Protein AF-A0A954LMQ2-F1 (afdb_monomer_lite)

Foldseek 3Di:
DDKAWDQFDWDLDQDPVRHTDTAHQDDDMDDDALQFDPPDDAFDAPPSRRHTDGRDDDPLQVQQQVCVSVVHHQQDWDADPVRDIDGNGPHHHPCVRGDPDHPDPDDDPCPPDVCVPPDPDLCVFAPCFQQQDPDDADDLQQFQPPHHKHKPPDPPPHQAEWDQDPSWIKGGGAWDFDDVPDADDPWDKIKIKGFGPPDDAFKKKKKWWKFKEWQDDVLQVLLVQFKWKKKFKWAAPDQSSRNVRIDTPDMDTDDHYYDHPDTDIDMDMDMDGQADPDPPDDTDSVNGMMIMIMMTGPDDDGRDHDPDRIIGIIMIIRGMGMDGPGHPDPPVVVD

Sequence (335 aa):
LVVAIGEFGRTPKINAKGGRDHWGPVFSFAMAGAGISGGQVYGASDKTGGHPVEDRVRPGDLTATMFHLLGINPQSMFTDREGRPHRLTEGAPLFKLLGTAPATHRRTESTGDPARVPPLDPEMTLVQTDFQRSDPIKPLTSGSRPKGWRADPLGDEAPFGMRVINGNAAMGWHGGDLPAGYEVPQPMLAILAQEVRSPFAGTYQLRVRLAGESSDEKTAKWFQENFTCRLQFFQFTERTKNAAHRKTLASVDVHPTFSKTTPKFEEMELVKEFVNPNPGANFSFGIGLGVAVVIEKTSPGDLQLPSGSSPLARLSIECVQLKFIGKERNEKVTK

Radius of gyration: 28.69 Å; chains: 1; bounding box: 59×46×84 Å

pLDDT: mean 86.08, std 12.76, range [33.91, 98.62]

Structure (mmCIF, N/CA/C/O backbone):
data_AF-A0A954LMQ2-F1
#
_entry.id   AF-A0A954LMQ2-F1
#
loop_
_atom_site.group_PDB
_atom_site.id
_atom_site.type_symbol
_atom_site.label_atom_id
_atom_site.label_alt_id
_atom_site.label_comp_id
_atom_site.label_asym_id
_atom_site.label_entity_id
_atom_site.label_seq_id
_atom_site.pdbx_PDB_ins_code
_atom_site.Cartn_x
_atom_site.Cartn_y
_atom_site.Cartn_z
_atom_site.occupancy
_atom_site.B_iso_or_equiv
_atom_site.auth_seq_id
_atom_site.auth_comp_id
_atom_site.auth_asym_id
_atom_site.auth_atom_id
_atom_site.pdbx_PDB_model_num
ATOM 1 N N . LEU A 1 1 ? 5.416 -0.110 -32.655 1.00 87.12 1 LEU A N 1
ATOM 2 C CA . LEU A 1 1 ? 6.729 -0.685 -32.299 1.00 87.12 1 LEU A CA 1
ATOM 3 C C . LEU A 1 1 ? 6.608 -1.263 -30.900 1.00 87.12 1 LEU A C 1
ATOM 5 O O . LEU A 1 1 ? 6.108 -0.560 -30.033 1.00 87.12 1 LEU A O 1
ATOM 9 N N . VAL A 1 2 ? 7.020 -2.509 -30.692 1.00 90.12 2 VAL A N 1
ATOM 10 C CA . VAL A 1 2 ? 7.156 -3.105 -29.356 1.00 90.12 2 VAL A CA 1
ATOM 11 C C . VAL A 1 2 ? 8.642 -3.290 -29.086 1.00 90.12 2 VAL A C 1
ATOM 13 O O . VAL A 1 2 ? 9.346 -3.833 -29.937 1.00 90.12 2 VAL A O 1
ATOM 16 N N . VAL A 1 3 ? 9.108 -2.830 -27.926 1.00 94.38 3 VAL A N 1
ATOM 17 C CA . VAL A 1 3 ? 10.487 -3.019 -27.460 1.00 94.38 3 VAL A CA 1
ATOM 18 C C . VAL A 1 3 ? 10.432 -3.622 -26.064 1.00 94.38 3 VAL A C 1
ATOM 20 O O . VAL A 1 3 ? 9.802 -3.057 -25.174 1.00 94.38 3 VAL A O 1
ATOM 23 N N . ALA A 1 4 ? 11.082 -4.765 -25.879 1.00 94.81 4 ALA A N 1
ATOM 24 C CA . ALA A 1 4 ? 11.295 -5.384 -24.578 1.00 94.81 4 ALA A CA 1
ATOM 25 C C . ALA A 1 4 ? 12.796 -5.357 -24.278 1.00 94.81 4 ALA A C 1
ATOM 27 O O . ALA A 1 4 ? 13.591 -5.931 -25.020 1.00 94.81 4 ALA A O 1
ATOM 28 N N . ILE A 1 5 ? 13.190 -4.654 -23.220 1.00 93.56 5 ILE A N 1
ATOM 29 C CA . ILE A 1 5 ? 14.591 -4.380 -22.902 1.00 93.56 5 ILE A CA 1
ATOM 30 C C . ILE A 1 5 ? 14.783 -4.286 -21.388 1.00 93.56 5 ILE A C 1
ATOM 32 O O . ILE A 1 5 ? 13.877 -3.862 -20.672 1.00 93.56 5 ILE A O 1
ATOM 36 N N . GLY A 1 6 ? 15.952 -4.705 -20.907 1.00 86.75 6 GLY A N 1
ATOM 37 C CA . GLY A 1 6 ? 16.407 -4.449 -19.539 1.00 86.75 6 GLY A CA 1
ATOM 38 C C . GLY A 1 6 ? 17.406 -3.291 -19.479 1.00 86.75 6 GLY A C 1
ATOM 39 O O . GLY A 1 6 ? 17.900 -2.840 -20.503 1.00 86.75 6 GLY A O 1
ATOM 40 N N . GLU A 1 7 ? 17.739 -2.824 -18.279 1.00 84.44 7 GLU A N 1
ATOM 41 C CA . GLU A 1 7 ? 18.691 -1.711 -18.098 1.00 84.44 7 GLU A CA 1
ATOM 42 C C . GLU A 1 7 ? 20.152 -2.178 -17.975 1.00 84.44 7 GLU A C 1
ATOM 44 O O . GLU A 1 7 ? 21.082 -1.428 -18.260 1.00 84.44 7 GLU A O 1
ATOM 49 N N . PHE A 1 8 ? 20.365 -3.420 -17.534 1.00 89.75 8 PHE A N 1
ATOM 50 C CA . PHE A 1 8 ? 21.681 -4.026 -17.334 1.00 89.75 8 PHE A CA 1
ATOM 51 C C . PHE A 1 8 ? 21.584 -5.553 -17.363 1.00 89.75 8 PHE A C 1
ATOM 53 O O . PHE A 1 8 ? 20.544 -6.143 -17.055 1.00 89.75 8 PHE A O 1
ATOM 60 N N . GLY A 1 9 ? 22.696 -6.200 -17.699 1.00 90.81 9 GLY A N 1
ATOM 61 C CA . GLY A 1 9 ? 22.860 -7.640 -17.589 1.00 90.81 9 GLY A CA 1
ATOM 62 C C . GLY A 1 9 ? 23.258 -8.071 -16.182 1.00 90.81 9 GLY A C 1
ATOM 63 O O . GLY A 1 9 ? 23.191 -7.317 -15.203 1.00 90.81 9 GLY A O 1
ATOM 64 N N . ARG A 1 10 ? 23.702 -9.322 -16.081 1.00 93.81 10 ARG A N 1
ATOM 65 C CA . ARG A 1 10 ? 24.176 -9.931 -14.837 1.00 93.81 10 ARG A CA 1
ATOM 66 C C . ARG A 1 10 ? 25.549 -10.542 -15.041 1.00 93.81 10 ARG A C 1
ATOM 68 O O . ARG A 1 10 ? 25.809 -11.106 -16.099 1.00 93.81 10 ARG A O 1
ATOM 75 N N . THR A 1 11 ? 26.403 -10.462 -14.022 1.00 93.75 11 THR A N 1
ATOM 76 C CA . THR A 1 11 ? 27.749 -11.042 -14.096 1.00 93.75 11 THR A CA 1
ATOM 77 C C . THR A 1 11 ? 27.682 -12.520 -14.496 1.00 93.75 11 THR A C 1
ATOM 79 O O . THR A 1 11 ? 26.831 -13.257 -13.981 1.00 93.75 11 THR A O 1
ATOM 82 N N . PRO A 1 12 ? 28.596 -13.009 -15.354 1.00 92.19 12 PRO A N 1
ATOM 83 C CA . PRO A 1 12 ? 28.715 -14.439 -15.641 1.00 92.19 12 PRO A CA 1
ATOM 84 C C . PRO A 1 12 ? 29.021 -15.280 -14.392 1.00 92.19 12 PRO A C 1
ATOM 86 O O . PRO A 1 12 ? 28.622 -16.441 -14.303 1.00 92.19 12 PRO A O 1
ATOM 89 N N . LYS A 1 13 ? 29.702 -14.669 -13.414 1.00 92.62 13 LYS A N 1
ATOM 90 C CA . LYS A 1 13 ? 30.124 -15.281 -12.154 1.00 92.62 13 LYS A CA 1
ATOM 91 C C . LYS A 1 13 ? 29.093 -15.061 -11.043 1.00 92.62 13 LYS A C 1
ATOM 93 O O . LYS A 1 13 ? 28.577 -13.954 -10.883 1.00 92.62 13 LYS A O 1
ATOM 98 N N . ILE A 1 14 ? 28.845 -16.116 -10.266 1.00 92.88 14 ILE A N 1
ATOM 99 C CA . ILE A 1 14 ? 28.042 -16.077 -9.038 1.00 92.88 14 ILE A CA 1
ATOM 100 C C . ILE A 1 14 ? 28.882 -15.455 -7.915 1.00 92.88 14 ILE A C 1
ATOM 102 O O . ILE A 1 14 ? 30.043 -15.821 -7.720 1.00 92.88 14 ILE A O 1
ATOM 106 N N . ASN A 1 15 ? 28.305 -14.497 -7.196 1.00 91.00 15 ASN A N 1
ATOM 107 C CA . ASN A 1 15 ? 28.940 -13.828 -6.069 1.00 91.00 15 ASN A CA 1
ATOM 108 C C . ASN A 1 15 ? 28.858 -14.677 -4.785 1.00 91.00 15 ASN A C 1
ATOM 110 O O . ASN A 1 15 ? 28.116 -15.656 -4.702 1.00 91.00 15 ASN A O 1
ATOM 114 N N . ALA A 1 16 ? 29.590 -14.275 -3.743 1.00 91.62 16 ALA A N 1
ATOM 115 C CA . ALA A 1 16 ? 29.643 -15.002 -2.468 1.00 91.62 16 ALA A CA 1
ATOM 116 C C . ALA A 1 16 ? 28.283 -15.119 -1.743 1.00 91.62 16 ALA A C 1
ATOM 118 O O . ALA A 1 16 ? 28.147 -15.905 -0.814 1.00 91.62 16 ALA A O 1
ATOM 119 N N . LYS A 1 17 ? 27.270 -14.349 -2.164 1.00 89.12 17 LYS A N 1
ATOM 120 C CA . LYS A 1 17 ? 25.903 -14.373 -1.621 1.00 89.12 17 LYS A CA 1
ATOM 121 C C . LYS A 1 17 ? 24.957 -15.265 -2.439 1.00 89.12 17 LYS A C 1
ATOM 123 O O . LYS A 1 17 ? 23.750 -15.221 -2.219 1.00 89.12 17 LYS A O 1
ATOM 128 N N . GLY A 1 18 ? 25.477 -16.031 -3.403 1.00 86.75 18 GLY A N 1
ATOM 129 C CA . GLY A 1 18 ? 24.694 -16.929 -4.259 1.00 86.75 18 GLY A CA 1
ATOM 130 C C . GLY A 1 18 ? 23.916 -16.232 -5.384 1.00 86.75 18 GLY A C 1
ATOM 131 O O . GLY A 1 18 ? 23.092 -16.868 -6.035 1.00 86.75 18 GLY A O 1
ATOM 132 N N . GLY A 1 19 ? 24.157 -14.938 -5.626 1.00 90.75 19 GLY A N 1
ATOM 133 C CA . GLY A 1 19 ? 23.511 -14.149 -6.683 1.00 90.75 19 GLY A CA 1
ATOM 134 C C . GLY A 1 19 ? 24.463 -13.753 -7.817 1.00 90.75 19 GLY A C 1
ATOM 135 O O . GLY A 1 19 ? 25.614 -14.173 -7.851 1.00 90.75 19 GLY A O 1
ATOM 136 N N . ARG A 1 20 ? 23.993 -12.911 -8.747 1.00 92.19 20 ARG A N 1
ATOM 137 C CA . ARG A 1 20 ? 24.817 -12.269 -9.791 1.00 92.19 20 ARG A CA 1
ATOM 138 C C . ARG A 1 20 ? 24.703 -10.749 -9.692 1.00 92.19 20 ARG A C 1
ATOM 140 O O . ARG A 1 20 ? 23.600 -10.219 -9.515 1.00 92.19 20 ARG A O 1
ATOM 147 N N . ASP A 1 21 ? 25.826 -10.058 -9.828 1.00 91.88 21 ASP A N 1
ATOM 148 C CA . ASP A 1 21 ? 25.896 -8.604 -9.678 1.00 91.88 21 ASP A CA 1
ATOM 149 C C . ASP A 1 21 ? 25.397 -7.884 -10.940 1.00 91.88 21 ASP A C 1
ATOM 151 O O . ASP A 1 21 ? 25.186 -8.507 -11.985 1.00 91.88 21 ASP A O 1
ATOM 155 N N . HIS A 1 22 ? 25.161 -6.574 -10.835 1.00 93.12 22 HIS A N 1
ATOM 156 C CA . HIS A 1 22 ? 24.815 -5.744 -11.992 1.00 93.12 22 HIS A CA 1
ATOM 157 C C . HIS A 1 22 ? 25.966 -5.707 -12.992 1.00 93.12 22 HIS A C 1
ATOM 159 O O . HIS A 1 22 ? 27.125 -5.548 -12.613 1.00 93.12 22 HIS A O 1
ATOM 165 N N . TRP A 1 23 ? 25.628 -5.843 -14.273 1.00 93.94 23 TRP A N 1
ATOM 166 C CA . TRP A 1 23 ? 26.615 -5.934 -15.336 1.00 93.94 23 TRP A CA 1
ATOM 167 C C . TRP A 1 23 ? 26.188 -5.118 -16.555 1.00 93.94 23 TRP A C 1
ATOM 169 O O . TRP A 1 23 ? 25.429 -5.574 -17.403 1.00 93.94 23 TRP A O 1
ATOM 179 N N . GLY A 1 24 ? 26.670 -3.879 -16.628 1.00 91.44 24 GLY A N 1
ATOM 180 C CA . GLY A 1 24 ? 26.406 -2.970 -17.746 1.00 91.44 24 GLY A CA 1
ATOM 181 C C . GLY A 1 24 ? 27.005 -3.357 -19.112 1.00 91.44 24 GLY A C 1
ATOM 182 O O . GLY A 1 24 ? 26.420 -2.956 -20.116 1.00 91.44 24 GLY A O 1
ATOM 183 N N . PRO A 1 25 ? 28.122 -4.114 -19.216 1.00 92.12 25 PRO A N 1
ATOM 184 C CA . PRO A 1 25 ? 28.762 -4.358 -20.512 1.00 92.12 25 PRO A CA 1
ATOM 185 C C . PRO A 1 25 ? 27.916 -5.076 -21.569 1.00 92.12 25 PRO A C 1
ATOM 187 O O . PRO A 1 25 ? 28.155 -4.864 -22.757 1.00 92.12 25 PRO A O 1
ATOM 190 N N . VAL A 1 26 ? 26.954 -5.917 -21.173 1.00 93.81 26 VAL A N 1
ATOM 191 C CA . VAL A 1 26 ? 26.104 -6.650 -22.119 1.00 93.81 26 VAL A CA 1
ATOM 192 C C . VAL A 1 26 ? 24.733 -6.960 -21.531 1.00 93.81 26 VAL A C 1
ATOM 194 O O . VAL A 1 26 ? 24.605 -7.341 -20.370 1.00 93.81 26 VAL A O 1
ATOM 197 N N . PHE A 1 27 ? 23.705 -6.807 -22.358 1.00 92.81 27 PHE A N 1
ATOM 198 C CA . PHE A 1 27 ? 22.339 -7.260 -22.127 1.00 92.81 27 PHE A CA 1
ATOM 199 C C . PHE A 1 27 ? 21.625 -7.356 -23.476 1.00 92.81 27 PHE A C 1
ATOM 201 O O . PHE A 1 27 ? 22.110 -6.842 -24.485 1.00 92.81 27 PHE A O 1
ATOM 208 N N . SER A 1 28 ? 20.484 -8.036 -23.498 1.00 91.69 28 SER A N 1
ATOM 209 C CA . SER A 1 28 ? 19.709 -8.263 -24.717 1.00 91.69 28 SER A CA 1
ATOM 210 C C . SER A 1 28 ? 18.444 -7.415 -24.731 1.00 91.69 28 SER A C 1
ATOM 212 O O . SER A 1 28 ? 17.899 -7.051 -23.686 1.00 91.69 28 SER A O 1
ATOM 214 N N . PHE A 1 29 ? 17.953 -7.145 -25.934 1.00 94.06 29 PHE A N 1
ATOM 215 C CA . PHE A 1 29 ? 16.653 -6.539 -26.171 1.00 94.06 29 PHE A CA 1
ATOM 216 C C . PHE A 1 29 ? 15.944 -7.274 -27.307 1.00 94.06 29 PHE A C 1
ATOM 218 O O . PHE A 1 29 ? 16.584 -7.905 -28.145 1.00 94.06 29 PHE A O 1
ATOM 225 N N . ALA A 1 30 ? 14.620 -7.181 -27.335 1.00 94.88 30 ALA A N 1
ATOM 226 C CA . ALA A 1 30 ? 13.789 -7.689 -28.414 1.00 94.88 30 ALA A CA 1
ATOM 227 C C . ALA A 1 30 ? 12.952 -6.547 -28.992 1.00 94.88 30 ALA A C 1
ATOM 229 O O . ALA A 1 30 ? 12.386 -5.740 -28.251 1.00 94.88 30 ALA A O 1
ATOM 230 N N . MET A 1 31 ? 12.862 -6.490 -30.319 1.00 94.00 31 MET A N 1
ATOM 231 C CA . MET A 1 31 ? 12.042 -5.520 -31.041 1.00 94.00 31 MET A CA 1
ATOM 232 C C . MET A 1 31 ? 11.087 -6.243 -31.983 1.00 94.00 31 MET A C 1
ATOM 234 O O . MET A 1 31 ? 11.463 -7.227 -32.616 1.00 94.00 31 MET A O 1
ATOM 238 N N . ALA A 1 32 ? 9.861 -5.738 -32.098 1.00 90.88 32 ALA A N 1
ATOM 239 C CA . ALA A 1 32 ? 8.871 -6.270 -33.023 1.00 90.88 32 ALA A CA 1
ATOM 240 C C . ALA A 1 32 ? 7.981 -5.172 -33.623 1.00 90.88 32 ALA A C 1
ATOM 242 O O . ALA A 1 32 ? 7.627 -4.175 -32.978 1.00 90.88 32 ALA A O 1
ATOM 243 N N . GLY A 1 33 ? 7.571 -5.397 -34.873 1.00 87.06 33 GLY A N 1
ATOM 244 C CA . GLY A 1 33 ? 6.715 -4.490 -35.634 1.00 87.06 33 GLY A CA 1
ATOM 245 C C . GLY A 1 33 ? 7.442 -3.235 -36.128 1.00 87.06 33 GLY A C 1
ATOM 246 O O . GLY A 1 33 ? 8.658 -3.118 -36.031 1.00 87.06 33 GLY A O 1
ATOM 247 N N . ALA A 1 34 ? 6.678 -2.291 -36.687 1.00 86.62 34 ALA A N 1
ATOM 248 C CA . ALA A 1 34 ? 7.190 -1.038 -37.261 1.00 86.62 34 ALA A CA 1
ATOM 249 C C . ALA A 1 34 ? 8.310 -1.216 -38.312 1.00 86.62 34 ALA A C 1
ATOM 251 O O . ALA A 1 34 ? 9.157 -0.348 -38.450 1.00 86.62 34 ALA A O 1
ATOM 252 N N . GLY A 1 35 ? 8.314 -2.326 -39.059 1.00 84.88 35 GLY A N 1
ATOM 253 C CA . GLY A 1 35 ? 9.313 -2.591 -40.104 1.00 84.88 35 GLY A CA 1
ATOM 254 C C . GLY A 1 35 ? 10.546 -3.374 -39.644 1.00 84.88 35 GLY A C 1
ATOM 255 O O . GLY A 1 35 ? 11.404 -3.652 -40.472 1.00 84.88 35 GLY A O 1
ATOM 256 N N . ILE A 1 36 ? 10.630 -3.778 -38.372 1.00 91.06 36 ILE A N 1
ATOM 257 C CA . ILE A 1 36 ? 11.650 -4.731 -37.906 1.00 91.06 36 ILE A CA 1
ATOM 258 C C . ILE A 1 36 ? 11.420 -6.101 -38.555 1.00 91.06 36 ILE A C 1
ATOM 260 O O . ILE A 1 36 ? 10.300 -6.617 -38.523 1.00 91.06 36 ILE A O 1
ATOM 264 N N . SER A 1 37 ? 12.477 -6.693 -39.118 1.00 88.94 37 SER A N 1
ATOM 265 C CA . SER A 1 37 ? 12.423 -8.046 -39.677 1.00 88.94 37 SER A CA 1
ATOM 266 C C . SER A 1 37 ? 12.322 -9.088 -38.554 1.00 88.94 37 SER A C 1
ATOM 268 O O . SER A 1 37 ? 13.020 -9.003 -37.542 1.00 88.94 37 SER A O 1
ATOM 270 N N . GLY A 1 38 ? 11.409 -10.049 -38.695 1.00 87.06 38 GLY A N 1
ATOM 271 C CA . GLY A 1 38 ? 11.177 -11.098 -37.698 1.00 87.06 38 GLY A CA 1
ATOM 272 C C . GLY A 1 38 ? 12.159 -12.266 -37.824 1.00 87.06 38 GLY A C 1
ATOM 273 O O . GLY A 1 38 ? 12.784 -12.449 -38.862 1.00 87.06 38 GLY A O 1
ATOM 274 N N . GLY A 1 39 ? 12.275 -13.080 -36.769 1.00 86.06 39 GLY A N 1
ATOM 275 C CA . GLY A 1 39 ? 13.044 -14.334 -36.803 1.00 86.06 39 GLY A CA 1
ATOM 276 C C . GLY A 1 39 ? 14.567 -14.174 -36.881 1.00 86.06 39 GLY A C 1
ATOM 277 O O . GLY A 1 39 ? 15.259 -15.155 -37.130 1.00 86.06 39 GLY A O 1
ATOM 278 N N . GLN A 1 40 ? 15.089 -12.965 -36.668 1.00 89.44 40 GLN A N 1
ATOM 279 C CA . GLN A 1 40 ? 16.525 -12.689 -36.674 1.00 89.44 40 GLN A CA 1
ATOM 280 C C . GLN A 1 40 ? 17.101 -12.612 -35.254 1.00 89.44 40 GLN A C 1
ATOM 282 O O . GLN A 1 40 ? 16.437 -12.157 -34.321 1.00 89.44 40 GLN A O 1
ATOM 287 N N . VAL A 1 41 ? 18.369 -12.996 -35.123 1.00 92.81 41 VAL A N 1
ATOM 288 C CA . VAL A 1 41 ? 19.226 -12.688 -33.973 1.00 92.81 41 VAL A CA 1
ATOM 289 C C . VAL A 1 41 ? 20.329 -11.771 -34.484 1.00 92.81 41 VAL A C 1
ATOM 291 O O . VAL A 1 41 ? 20.926 -12.058 -35.519 1.00 92.81 41 VAL A O 1
ATOM 294 N N . TYR A 1 42 ? 20.567 -10.661 -33.790 1.00 93.31 42 TYR A N 1
ATOM 295 C CA . TYR A 1 42 ? 21.541 -9.654 -34.199 1.00 93.31 42 TYR A CA 1
ATOM 296 C C . TYR A 1 42 ? 22.601 -9.460 -33.118 1.00 93.31 42 TYR A C 1
ATOM 298 O O . TYR A 1 42 ? 22.273 -9.117 -31.979 1.00 93.31 42 TYR A O 1
ATOM 306 N N . GLY A 1 43 ? 23.861 -9.653 -33.506 1.00 94.12 43 GLY A N 1
ATOM 307 C CA . GLY A 1 43 ? 25.006 -9.639 -32.607 1.00 94.12 43 GLY A CA 1
ATOM 308 C C . GLY A 1 43 ? 25.103 -10.865 -31.705 1.00 94.12 43 GLY A C 1
ATOM 309 O O . GLY A 1 43 ? 24.202 -11.701 -31.622 1.00 94.12 43 GLY A O 1
ATOM 310 N N . ALA A 1 44 ? 26.237 -10.965 -31.019 1.00 94.88 44 ALA A N 1
ATOM 311 C CA . ALA A 1 44 ? 26.535 -12.063 -30.111 1.00 94.88 44 ALA A CA 1
ATOM 312 C C . ALA A 1 44 ? 27.388 -11.584 -28.935 1.00 94.88 44 ALA A C 1
ATOM 314 O O . ALA A 1 44 ? 28.159 -10.625 -29.042 1.00 94.88 44 ALA A O 1
ATOM 315 N N . SER A 1 45 ? 27.264 -12.275 -27.803 1.00 95.19 45 SER A N 1
ATOM 316 C CA . SER A 1 45 ? 28.159 -12.121 -26.658 1.00 95.19 45 SER A CA 1
ATOM 317 C C . SER A 1 45 ? 29.278 -13.159 -26.676 1.00 95.19 45 SER A C 1
ATOM 319 O O . SER A 1 45 ? 29.195 -14.167 -27.376 1.00 95.19 45 SER A O 1
ATOM 321 N N . ASP A 1 46 ? 30.302 -12.954 -25.851 1.00 95.75 46 ASP A N 1
ATOM 322 C CA . ASP A 1 46 ? 31.295 -13.985 -25.574 1.00 95.75 46 ASP A CA 1
ATOM 323 C C . ASP A 1 46 ? 30.634 -15.256 -25.001 1.00 95.75 46 ASP A C 1
ATOM 325 O O . ASP A 1 46 ? 29.474 -15.254 -24.571 1.00 95.75 46 ASP A O 1
ATOM 329 N N . LYS A 1 47 ? 31.400 -16.353 -24.952 1.00 96.31 47 LYS A N 1
ATOM 330 C CA . LYS A 1 47 ? 30.946 -17.665 -24.454 1.00 96.31 47 LYS A CA 1
ATOM 331 C C . LYS A 1 47 ? 30.361 -17.617 -23.035 1.00 96.31 47 LYS A C 1
ATOM 333 O O . LYS A 1 47 ? 29.611 -18.508 -22.649 1.00 96.31 47 LYS A O 1
ATOM 338 N N . THR A 1 48 ? 30.727 -16.614 -22.242 1.00 93.81 48 THR A N 1
ATOM 339 C CA . THR A 1 48 ? 30.262 -16.449 -20.863 1.00 93.81 48 THR A CA 1
ATOM 340 C C . THR A 1 48 ? 29.072 -15.496 -20.733 1.00 93.81 48 THR A C 1
ATOM 342 O O . THR A 1 48 ? 28.513 -15.389 -19.643 1.00 93.81 48 THR A O 1
ATOM 345 N N . GLY A 1 49 ? 28.667 -14.814 -21.811 1.00 92.38 49 GLY A N 1
ATOM 346 C CA . GLY A 1 49 ? 27.666 -13.750 -21.762 1.00 92.38 49 GLY A CA 1
ATOM 347 C C . GLY A 1 49 ? 28.161 -12.504 -21.029 1.00 92.38 49 GLY A C 1
ATOM 348 O O . GLY A 1 49 ? 27.360 -11.804 -20.419 1.00 92.38 49 GLY A O 1
ATOM 349 N N . GLY A 1 50 ? 29.477 -12.263 -21.017 1.00 93.69 50 GLY A N 1
ATOM 350 C CA . GLY A 1 50 ? 30.111 -11.157 -20.299 1.00 93.69 50 GLY A CA 1
ATOM 351 C C . GLY A 1 50 ? 30.250 -9.886 -21.134 1.00 93.69 50 GLY A C 1
ATOM 352 O O . GLY A 1 50 ? 30.039 -8.791 -20.627 1.00 93.69 50 GLY A O 1
ATOM 353 N N . HIS A 1 51 ? 30.577 -10.003 -22.415 1.00 95.12 51 HIS A N 1
ATOM 354 C CA . HIS A 1 51 ? 30.795 -8.856 -23.295 1.00 95.12 51 HIS A CA 1
ATOM 355 C C . HIS A 1 51 ? 30.249 -9.128 -24.696 1.00 95.12 51 HIS A C 1
ATOM 357 O O . HIS A 1 51 ? 30.198 -10.286 -25.107 1.00 95.12 51 HIS A O 1
ATOM 363 N N . PRO A 1 52 ? 29.851 -8.094 -25.452 1.00 94.75 52 PRO A N 1
ATOM 364 C CA . PRO A 1 52 ? 29.534 -8.241 -26.867 1.00 94.75 52 PRO A CA 1
ATOM 365 C C . PRO A 1 52 ? 30.808 -8.559 -27.665 1.00 94.75 52 PRO A C 1
ATOM 367 O O . PRO A 1 52 ? 31.837 -7.917 -27.459 1.00 94.75 52 PRO A O 1
ATOM 370 N N . VAL A 1 53 ? 30.730 -9.520 -28.586 1.00 96.31 53 VAL A N 1
ATOM 371 C CA . VAL A 1 53 ? 31.845 -9.927 -29.467 1.00 96.31 53 VAL A CA 1
ATOM 372 C C . VAL A 1 53 ? 31.534 -9.744 -30.950 1.00 96.31 53 VAL A C 1
ATOM 374 O O . VAL A 1 53 ? 32.458 -9.606 -31.743 1.00 96.31 53 VAL A O 1
ATOM 377 N N . GLU A 1 54 ? 30.256 -9.678 -31.324 1.00 95.75 54 GLU A N 1
ATOM 378 C CA . GLU A 1 54 ? 29.812 -9.483 -32.706 1.00 95.75 54 GLU A CA 1
ATOM 379 C C . GLU A 1 54 ? 28.680 -8.455 -32.761 1.00 95.75 54 GLU A C 1
ATOM 381 O O . GLU A 1 54 ? 27.826 -8.438 -31.871 1.00 95.75 54 GLU A O 1
ATOM 386 N N . ASP A 1 55 ? 28.708 -7.592 -33.786 1.00 93.25 55 ASP A N 1
ATOM 387 C CA . ASP A 1 55 ? 27.700 -6.561 -34.079 1.00 93.25 55 ASP A CA 1
ATOM 388 C C . ASP A 1 55 ? 27.185 -5.823 -32.823 1.00 93.25 55 ASP A C 1
ATOM 390 O O . ASP A 1 55 ? 25.984 -5.681 -32.580 1.00 93.25 55 ASP A O 1
ATOM 394 N N . ARG A 1 56 ? 28.123 -5.341 -31.995 1.00 93.44 56 ARG A N 1
ATOM 395 C CA . ARG A 1 56 ? 27.822 -4.619 -30.752 1.00 93.44 56 ARG A CA 1
ATOM 396 C C . ARG A 1 56 ? 26.882 -3.438 -31.013 1.00 93.44 56 ARG A C 1
ATOM 398 O O . ARG A 1 56 ? 27.239 -2.496 -31.716 1.00 93.44 56 ARG A O 1
ATOM 405 N N . VAL A 1 57 ? 25.746 -3.433 -30.322 1.00 94.12 57 VAL A N 1
ATOM 406 C CA . VAL A 1 57 ? 24.795 -2.316 -30.313 1.00 94.12 57 VAL A CA 1
ATOM 407 C C . VAL A 1 57 ? 25.049 -1.417 -29.106 1.00 94.12 57 VAL A C 1
ATOM 409 O O . VAL A 1 57 ? 25.125 -1.896 -27.973 1.00 94.12 57 VAL A O 1
ATOM 412 N N . ARG A 1 58 ? 25.169 -0.103 -29.324 1.00 93.00 58 ARG A N 1
ATOM 413 C CA . ARG A 1 58 ? 25.210 0.880 -28.230 1.00 93.00 58 ARG A CA 1
ATOM 414 C C . ARG A 1 58 ? 23.790 1.358 -27.904 1.00 93.00 58 ARG A C 1
ATOM 416 O O . ARG A 1 58 ? 22.957 1.412 -28.810 1.00 93.00 58 ARG A O 1
ATOM 423 N N . PRO A 1 59 ? 23.512 1.801 -26.663 1.00 91.88 59 PRO A N 1
ATOM 424 C CA . PRO A 1 59 ? 22.206 2.360 -26.306 1.00 91.88 59 PRO A CA 1
ATOM 425 C C . PRO A 1 59 ? 21.744 3.482 -27.247 1.00 91.88 59 PRO A C 1
ATOM 427 O O . PRO A 1 59 ? 20.586 3.509 -27.650 1.00 91.88 59 PRO A O 1
ATOM 430 N N . GLY A 1 60 ? 22.662 4.356 -27.677 1.00 94.25 60 GLY A N 1
ATOM 431 C CA . GLY A 1 60 ? 22.355 5.408 -28.648 1.00 94.25 60 GLY A CA 1
ATOM 432 C C . GLY A 1 60 ? 21.892 4.875 -30.010 1.00 94.25 60 GLY A C 1
ATOM 433 O O . GLY A 1 60 ? 20.982 5.453 -30.603 1.00 94.25 60 GLY A O 1
ATOM 434 N N . ASP A 1 61 ? 22.470 3.773 -30.503 1.00 95.62 61 ASP A N 1
ATOM 435 C CA . ASP A 1 61 ? 22.098 3.174 -31.796 1.00 95.62 61 ASP A CA 1
ATOM 436 C C . ASP A 1 61 ? 20.690 2.560 -31.721 1.00 95.62 61 ASP A C 1
ATOM 438 O O . ASP A 1 61 ? 19.872 2.716 -32.633 1.00 95.62 61 ASP A O 1
ATOM 442 N N . LEU A 1 62 ? 20.354 1.936 -30.585 1.00 95.06 62 LEU A N 1
ATOM 443 C CA . LEU A 1 62 ? 18.999 1.455 -30.324 1.00 95.06 62 LEU A CA 1
ATOM 444 C C . LEU A 1 62 ? 17.990 2.614 -30.287 1.00 95.06 62 LEU A C 1
ATOM 446 O O . LEU A 1 62 ? 16.987 2.575 -31.000 1.00 95.06 62 LEU A O 1
ATOM 450 N N . THR A 1 63 ? 18.271 3.671 -29.519 1.00 94.81 63 THR A N 1
ATOM 451 C CA . THR A 1 63 ? 17.408 4.862 -29.446 1.00 94.81 63 THR A CA 1
ATOM 452 C C . THR A 1 63 ? 17.243 5.525 -30.818 1.00 94.81 63 THR A C 1
ATOM 454 O O . THR A 1 63 ? 16.130 5.881 -31.204 1.00 94.81 63 THR A O 1
ATOM 457 N N . ALA A 1 64 ? 18.320 5.629 -31.605 1.00 96.25 64 ALA A N 1
ATOM 458 C CA . ALA A 1 64 ? 18.274 6.151 -32.972 1.00 96.25 64 ALA A CA 1
ATOM 459 C C . ALA A 1 64 ? 17.387 5.302 -33.888 1.00 96.25 64 ALA A C 1
ATOM 461 O O . ALA A 1 64 ? 16.610 5.843 -34.675 1.00 96.25 64 ALA A O 1
ATOM 462 N N . THR A 1 65 ? 17.463 3.977 -33.749 1.00 95.38 65 THR A N 1
ATOM 463 C CA . THR A 1 65 ? 16.594 3.038 -34.468 1.00 95.38 65 THR A CA 1
ATOM 464 C C . THR A 1 65 ? 15.131 3.264 -34.096 1.00 95.38 65 THR A C 1
ATOM 466 O O . THR A 1 65 ? 14.288 3.376 -34.981 1.00 95.38 65 THR A O 1
ATOM 469 N N . MET A 1 66 ? 14.814 3.410 -32.806 1.00 94.88 66 MET A N 1
ATOM 470 C CA . MET A 1 66 ? 13.447 3.687 -32.352 1.00 94.88 66 MET A CA 1
ATOM 471 C C . MET A 1 66 ? 12.904 5.006 -32.916 1.00 94.88 66 MET A C 1
ATOM 473 O O . MET A 1 66 ? 11.791 5.019 -33.437 1.00 94.88 66 MET A O 1
ATOM 477 N N . PHE A 1 67 ? 13.679 6.094 -32.867 1.00 93.62 67 PHE A N 1
ATOM 478 C CA . PHE A 1 67 ? 13.263 7.379 -33.440 1.00 93.62 67 PHE A CA 1
ATOM 479 C C . PHE A 1 67 ? 13.028 7.294 -34.943 1.00 93.62 67 PHE A C 1
ATOM 481 O O . PHE A 1 67 ? 11.975 7.727 -35.410 1.00 93.62 67 PHE A O 1
ATOM 488 N N . HIS A 1 68 ? 13.940 6.654 -35.678 1.00 92.25 68 HIS A N 1
ATOM 489 C CA . HIS A 1 68 ? 13.771 6.428 -37.109 1.00 92.25 68 HIS A CA 1
ATOM 490 C C . HIS A 1 68 ? 12.453 5.697 -37.421 1.00 92.25 68 HIS A C 1
ATOM 492 O O . HIS A 1 68 ? 11.688 6.150 -38.271 1.00 92.25 68 HIS A O 1
ATOM 498 N N . LEU A 1 69 ? 12.139 4.621 -36.689 1.00 89.50 69 LEU A N 1
ATOM 499 C CA . LEU A 1 69 ? 10.902 3.848 -36.875 1.00 89.50 69 LEU A CA 1
ATOM 500 C C . LEU A 1 69 ? 9.629 4.625 -36.507 1.00 89.50 69 LEU A C 1
ATOM 502 O O . LEU A 1 69 ? 8.549 4.315 -37.010 1.00 89.50 69 LEU A O 1
ATOM 506 N N . LEU A 1 70 ? 9.746 5.629 -35.637 1.00 87.75 70 LEU A N 1
ATOM 507 C CA . LEU A 1 70 ? 8.667 6.552 -35.280 1.00 87.75 70 LEU A CA 1
ATOM 508 C C . LEU A 1 70 ? 8.559 7.746 -36.246 1.00 87.75 70 LEU A C 1
ATO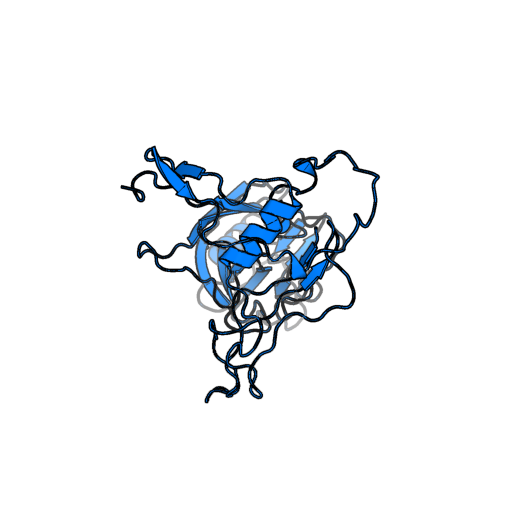M 510 O O . LEU A 1 70 ? 7.671 8.577 -36.079 1.00 87.75 70 LEU A O 1
ATOM 514 N N . GLY A 1 71 ? 9.431 7.841 -37.257 1.00 86.69 71 GLY A N 1
ATOM 515 C CA . GLY A 1 71 ? 9.471 8.965 -38.197 1.00 86.69 71 GLY A CA 1
ATOM 516 C C . GLY A 1 71 ? 10.118 10.233 -37.631 1.00 86.69 71 GLY A C 1
ATOM 517 O O . GLY A 1 71 ? 9.986 11.302 -38.220 1.00 86.69 71 GLY A O 1
ATOM 518 N N . ILE A 1 72 ? 10.820 10.129 -36.502 1.00 87.94 72 ILE A N 1
ATOM 519 C CA . ILE A 1 72 ? 11.572 11.222 -35.885 1.00 87.94 72 ILE A CA 1
ATOM 520 C C . ILE A 1 72 ? 12.999 11.171 -36.429 1.00 87.94 72 ILE A C 1
ATOM 522 O O . ILE A 1 72 ? 13.644 10.123 -36.393 1.00 87.94 72 ILE A O 1
ATOM 526 N N . ASN A 1 73 ? 13.514 12.299 -36.922 1.00 90.44 73 ASN A N 1
ATOM 527 C CA . ASN A 1 73 ? 14.906 12.371 -37.356 1.00 90.44 73 ASN A CA 1
ATOM 528 C C . ASN A 1 73 ? 15.836 12.193 -36.133 1.00 90.44 73 ASN A C 1
ATOM 530 O O . ASN A 1 73 ? 15.851 13.058 -35.258 1.00 90.44 73 ASN A O 1
ATOM 534 N N . PRO A 1 74 ? 16.637 11.112 -36.050 1.00 90.06 74 PRO A N 1
ATOM 535 C CA . PRO A 1 74 ? 17.494 10.858 -34.891 1.00 90.06 74 PRO A CA 1
ATOM 536 C C . PRO A 1 74 ? 18.627 11.886 -34.740 1.00 90.06 74 PRO A C 1
ATOM 538 O O . PRO A 1 74 ? 19.215 11.982 -33.669 1.00 90.06 74 PRO A O 1
ATOM 541 N N . GLN A 1 75 ? 18.929 12.665 -35.785 1.00 90.31 75 GLN A N 1
ATOM 542 C CA . GLN A 1 75 ? 19.907 13.758 -35.736 1.00 90.31 75 GLN A CA 1
ATOM 543 C C . GLN A 1 75 ? 19.302 15.090 -35.266 1.00 90.31 75 GLN A C 1
ATOM 545 O O . GLN A 1 75 ? 20.011 16.094 -35.209 1.00 90.31 75 GLN A O 1
ATOM 550 N N . SER A 1 76 ? 18.003 15.128 -34.955 1.00 91.88 76 SER A N 1
ATOM 551 C CA . SER A 1 76 ? 17.365 16.335 -34.437 1.00 91.88 76 SER A CA 1
ATOM 552 C C . SER A 1 76 ? 17.932 16.741 -33.077 1.00 91.88 76 SER A C 1
ATOM 554 O O . SER A 1 76 ? 18.388 15.918 -32.277 1.00 91.88 76 SER A O 1
ATOM 556 N N . MET A 1 77 ? 17.860 18.044 -32.827 1.00 92.88 77 MET A N 1
ATOM 557 C CA . MET A 1 77 ? 18.237 18.667 -31.568 1.00 92.88 77 MET A CA 1
ATOM 558 C C . MET A 1 77 ? 16.979 19.044 -30.787 1.00 92.88 77 MET A C 1
ATOM 560 O O . MET A 1 77 ? 15.955 19.381 -31.382 1.00 92.88 77 MET A O 1
ATOM 564 N N . PHE A 1 78 ? 17.072 19.044 -29.465 1.00 89.12 78 PHE A N 1
ATOM 565 C CA . PHE A 1 78 ? 16.096 19.676 -28.588 1.00 89.12 78 PHE A CA 1
ATOM 566 C C . PHE A 1 78 ? 16.812 20.613 -27.622 1.00 89.12 78 PHE A C 1
ATOM 568 O O . PHE A 1 78 ? 17.993 20.439 -27.328 1.00 89.12 78 PHE A O 1
ATOM 575 N N . THR A 1 79 ? 16.093 21.615 -27.138 1.00 92.50 79 THR A N 1
ATOM 576 C CA . THR A 1 79 ? 16.639 22.601 -26.210 1.00 92.50 79 THR A CA 1
ATOM 577 C C . THR A 1 79 ? 16.181 22.263 -24.802 1.00 92.50 79 THR A C 1
ATOM 579 O O . THR A 1 79 ? 14.997 21.999 -24.580 1.00 92.50 79 THR A O 1
ATOM 582 N N . ASP A 1 80 ? 17.106 22.248 -23.847 1.00 84.12 80 ASP A N 1
ATOM 583 C CA . ASP A 1 80 ? 16.733 22.138 -22.441 1.00 84.12 80 ASP A CA 1
ATOM 584 C C . ASP A 1 80 ? 16.145 23.457 -21.904 1.00 84.12 80 ASP A C 1
ATOM 586 O O . ASP A 1 80 ? 15.976 24.449 -22.615 1.00 84.12 80 ASP A O 1
ATOM 590 N N . ARG A 1 81 ? 15.800 23.474 -20.616 1.00 78.19 81 ARG A N 1
ATOM 591 C CA . ARG A 1 81 ? 15.187 24.646 -19.973 1.00 78.19 81 ARG A CA 1
ATOM 592 C C . ARG A 1 81 ? 16.134 25.835 -19.829 1.00 78.19 81 ARG A C 1
ATOM 594 O O . ARG A 1 81 ? 15.669 26.939 -19.573 1.00 78.19 81 ARG A O 1
ATOM 601 N N . GLU A 1 82 ? 17.433 25.608 -19.970 1.00 89.75 82 GLU A N 1
ATOM 602 C CA . GLU A 1 82 ? 18.469 26.632 -19.886 1.00 89.75 82 GLU A CA 1
ATOM 603 C C . GLU A 1 82 ? 18.896 27.128 -21.272 1.00 89.75 82 GLU A C 1
ATOM 605 O O . GLU A 1 82 ? 19.825 27.923 -21.392 1.00 89.75 82 GLU A O 1
ATOM 610 N N . GLY A 1 83 ? 18.222 26.675 -22.333 1.00 88.19 83 GLY A N 1
ATOM 611 C CA . GLY A 1 83 ? 18.542 27.077 -23.695 1.00 88.19 83 GLY A CA 1
ATOM 612 C C . GLY A 1 83 ? 19.671 26.265 -24.334 1.00 88.19 83 GLY A C 1
ATOM 613 O O . GLY A 1 83 ? 20.079 26.593 -25.448 1.00 88.19 83 GLY A O 1
ATOM 614 N N . ARG A 1 84 ? 20.191 25.214 -23.682 1.00 91.06 84 ARG A N 1
ATOM 615 C CA . ARG A 1 84 ? 21.310 24.437 -24.233 1.00 91.06 84 ARG A CA 1
ATOM 616 C C . ARG A 1 84 ? 20.792 23.422 -25.260 1.00 91.06 84 ARG A C 1
ATOM 618 O O . ARG A 1 84 ? 19.833 22.700 -24.968 1.00 91.06 84 ARG A O 1
ATOM 625 N N . PRO A 1 85 ? 21.407 23.339 -26.452 1.00 93.94 85 PRO A N 1
ATOM 626 C CA . PRO A 1 85 ? 20.996 22.389 -27.473 1.00 93.94 85 PRO A CA 1
ATOM 627 C C . PRO A 1 85 ? 21.594 21.002 -27.197 1.00 93.94 85 PRO A C 1
ATOM 629 O O . PRO A 1 85 ? 22.805 20.850 -27.050 1.00 93.94 85 PRO A O 1
ATOM 632 N N . HIS A 1 86 ? 20.748 19.975 -27.205 1.00 90.75 86 HIS A N 1
ATOM 633 C CA . HIS A 1 86 ? 21.119 18.571 -27.032 1.00 90.75 86 HIS A CA 1
ATOM 634 C C . HIS A 1 86 ? 20.685 17.749 -28.236 1.00 90.75 86 HIS A C 1
ATOM 636 O O . HIS A 1 86 ? 19.595 17.948 -28.773 1.00 90.75 86 HIS A O 1
ATOM 642 N N . ARG A 1 87 ? 21.517 16.793 -28.653 1.00 90.31 87 ARG A N 1
ATOM 643 C CA . ARG A 1 87 ? 21.110 15.787 -29.643 1.00 90.31 87 ARG A CA 1
ATOM 644 C C . ARG A 1 87 ? 20.090 14.844 -29.013 1.00 90.31 87 ARG A C 1
ATOM 646 O O . ARG A 1 87 ? 20.246 14.456 -27.859 1.00 90.31 87 ARG A O 1
ATOM 653 N N . LEU A 1 88 ? 19.090 14.417 -29.785 1.00 89.12 88 LEU A N 1
ATOM 654 C CA . LEU A 1 88 ? 18.165 13.364 -29.347 1.00 89.12 88 LEU A CA 1
ATOM 655 C C . LEU A 1 88 ? 18.888 12.037 -29.064 1.00 89.12 88 LEU A C 1
ATOM 657 O O . LEU A 1 88 ? 18.497 11.289 -28.172 1.00 89.12 88 LEU A O 1
ATOM 661 N N . THR A 1 89 ? 19.929 11.732 -29.838 1.00 92.75 89 THR A N 1
ATOM 662 C CA . THR A 1 89 ? 20.792 10.562 -29.658 1.00 92.75 89 THR A CA 1
ATOM 663 C C . THR A 1 89 ? 22.142 10.786 -30.343 1.00 92.75 89 THR A C 1
ATOM 665 O O . THR A 1 89 ? 22.253 11.553 -31.300 1.00 92.75 89 THR A O 1
ATOM 668 N N . GLU A 1 90 ? 23.176 10.101 -29.862 1.00 91.88 90 GLU A N 1
ATOM 669 C CA . GLU A 1 90 ? 24.514 10.077 -30.471 1.00 91.88 90 GLU A CA 1
ATOM 670 C C . GLU A 1 90 ? 24.737 8.864 -31.392 1.00 91.88 90 GLU A C 1
ATOM 672 O O . GLU A 1 90 ? 25.792 8.737 -32.011 1.00 91.88 90 GLU A O 1
ATOM 677 N N . GLY A 1 91 ? 23.766 7.949 -31.472 1.00 93.62 91 GLY A N 1
ATOM 678 C CA . GLY A 1 91 ? 23.865 6.742 -32.293 1.00 93.62 91 GLY A CA 1
ATOM 679 C C . GLY A 1 91 ? 23.298 6.883 -33.703 1.00 93.62 91 GLY A C 1
ATOM 680 O O . GLY A 1 91 ? 22.728 7.909 -34.082 1.00 93.62 91 GLY A O 1
ATOM 681 N N . ALA A 1 92 ? 23.424 5.802 -34.471 1.00 94.50 92 ALA A N 1
ATOM 682 C CA . ALA A 1 92 ? 22.860 5.678 -35.812 1.00 94.50 92 ALA A CA 1
ATOM 683 C C . ALA A 1 92 ? 21.804 4.559 -35.869 1.00 94.50 92 ALA A C 1
ATOM 685 O O . ALA A 1 92 ? 21.947 3.554 -35.169 1.00 94.50 92 ALA A O 1
ATOM 686 N N . PRO A 1 93 ? 20.748 4.696 -36.696 1.00 95.25 93 PRO A N 1
ATOM 687 C CA . PRO A 1 93 ? 19.777 3.624 -36.881 1.00 95.25 93 PRO A CA 1
ATOM 688 C C . PRO A 1 93 ? 20.428 2.333 -37.388 1.00 95.25 93 PRO A C 1
ATOM 690 O O . PRO A 1 93 ? 21.218 2.336 -38.334 1.00 95.25 93 PRO A O 1
ATOM 693 N N . LEU A 1 94 ? 20.042 1.210 -36.792 1.00 94.62 94 LEU A N 1
ATOM 694 C CA . LEU A 1 94 ? 20.480 -0.125 -37.174 1.00 94.62 94 LEU A CA 1
ATOM 695 C C . LEU A 1 94 ? 19.650 -0.620 -38.361 1.00 94.62 94 LEU A C 1
ATOM 697 O O . LEU A 1 94 ? 18.751 -1.447 -38.212 1.00 94.62 94 LEU A O 1
ATOM 701 N N . PHE A 1 95 ? 19.950 -0.119 -39.559 1.00 92.94 95 PHE A N 1
ATOM 702 C CA . PHE A 1 95 ? 19.198 -0.468 -40.772 1.00 92.94 95 PHE A CA 1
ATOM 703 C C . PHE A 1 95 ? 19.190 -1.972 -41.081 1.00 92.94 95 PHE A C 1
ATOM 705 O O . PHE A 1 95 ? 18.224 -2.463 -41.655 1.00 92.94 95 PHE A O 1
ATOM 712 N N . LYS A 1 96 ? 20.214 -2.717 -40.635 1.00 91.06 96 LYS A N 1
ATOM 713 C CA . LYS A 1 96 ? 20.275 -4.184 -40.750 1.00 91.06 96 LYS A CA 1
ATOM 714 C C . LYS A 1 96 ? 19.108 -4.901 -40.052 1.00 91.06 96 LYS A C 1
ATOM 716 O O . LYS A 1 96 ? 18.785 -6.015 -40.437 1.00 91.06 96 LYS A O 1
ATOM 721 N N . LEU A 1 97 ? 18.477 -4.278 -39.051 1.00 90.81 97 LEU A N 1
ATOM 722 C CA . LEU A 1 97 ? 17.326 -4.859 -38.353 1.00 90.81 97 LEU A CA 1
ATOM 723 C C . LEU A 1 97 ? 16.017 -4.718 -39.141 1.00 90.81 97 LEU A C 1
ATOM 725 O O . LEU A 1 97 ? 15.022 -5.358 -38.791 1.00 90.81 97 LEU A O 1
ATOM 729 N N . LEU A 1 98 ? 15.984 -3.866 -40.166 1.00 90.50 98 LEU A N 1
ATOM 730 C CA . LEU A 1 98 ? 14.767 -3.538 -40.899 1.00 90.50 98 LEU A CA 1
ATOM 731 C C . LEU A 1 98 ? 14.515 -4.537 -42.031 1.00 90.50 98 LEU A C 1
ATOM 733 O O . LEU A 1 98 ? 15.439 -5.036 -42.668 1.00 90.50 98 LEU A O 1
ATOM 737 N N . GLY A 1 99 ? 13.241 -4.819 -42.292 1.00 82.75 99 GLY A N 1
ATOM 738 C CA . GLY A 1 99 ? 12.824 -5.544 -43.487 1.00 82.75 99 GLY A CA 1
ATOM 739 C C . GLY A 1 99 ? 13.020 -4.706 -44.753 1.00 82.75 99 GLY A C 1
ATOM 740 O O . GLY A 1 99 ? 13.057 -3.477 -44.711 1.00 82.75 99 GLY A O 1
ATOM 741 N N . THR A 1 100 ? 13.093 -5.371 -45.905 1.00 80.25 100 THR A N 1
ATOM 742 C CA . THR A 1 100 ? 13.220 -4.718 -47.222 1.00 80.25 100 THR A CA 1
ATOM 743 C C . THR A 1 100 ? 11.918 -4.083 -47.717 1.00 80.25 100 THR A C 1
ATOM 745 O O . THR A 1 100 ? 11.925 -3.343 -48.697 1.00 80.25 100 THR A O 1
ATOM 748 N N . ALA A 1 101 ? 10.800 -4.351 -47.040 1.00 67.25 101 ALA A N 1
ATOM 749 C CA . ALA A 1 101 ? 9.495 -3.774 -47.320 1.00 67.25 101 ALA A CA 1
ATOM 750 C C . ALA A 1 101 ? 8.723 -3.523 -46.012 1.00 67.25 101 ALA A C 1
ATOM 752 O O . ALA A 1 101 ? 8.964 -4.202 -45.006 1.00 67.25 101 ALA A O 1
ATOM 753 N N . PRO A 1 102 ? 7.770 -2.573 -45.996 1.00 62.19 102 PRO A N 1
ATOM 754 C CA . PRO A 1 102 ? 6.876 -2.393 -44.861 1.00 62.19 102 PRO A CA 1
ATOM 755 C C . PRO A 1 102 ? 6.082 -3.674 -44.589 1.00 62.19 102 PRO A C 1
ATOM 757 O O . PRO A 1 102 ? 5.495 -4.246 -45.503 1.00 62.19 102 PRO A O 1
ATOM 760 N N . ALA A 1 103 ? 5.972 -4.078 -43.320 1.00 62.31 103 ALA A N 1
ATOM 761 C CA . ALA A 1 103 ? 5.095 -5.188 -42.926 1.00 62.31 103 ALA A CA 1
ATOM 762 C C . ALA A 1 103 ? 3.611 -4.923 -43.276 1.00 62.31 103 ALA A C 1
ATOM 764 O O . ALA A 1 103 ? 2.812 -5.848 -43.379 1.00 62.31 103 ALA A O 1
ATOM 765 N N . THR A 1 104 ? 3.235 -3.651 -43.450 1.00 61.19 104 THR A N 1
ATOM 766 C CA . THR A 1 104 ? 1.943 -3.211 -43.983 1.00 61.19 104 THR A CA 1
ATOM 767 C C . THR A 1 104 ? 2.075 -1.806 -44.579 1.00 61.19 104 THR A C 1
ATOM 769 O O . THR A 1 104 ? 2.792 -0.963 -44.039 1.00 61.19 104 THR A O 1
ATOM 772 N N . HIS A 1 105 ? 1.358 -1.533 -45.672 1.00 67.00 105 HIS A N 1
ATOM 773 C CA . HIS A 1 105 ? 1.190 -0.176 -46.214 1.00 67.00 105 HIS A CA 1
ATOM 774 C C . HIS A 1 105 ? 0.037 0.587 -45.548 1.00 67.00 105 HIS A C 1
ATOM 776 O O . HIS A 1 105 ? -0.101 1.794 -45.737 1.00 67.00 105 HIS A O 1
ATOM 782 N N . ARG A 1 106 ? -0.790 -0.102 -44.751 1.00 63.91 106 ARG A N 1
ATOM 783 C CA . ARG A 1 106 ? -1.872 0.527 -43.992 1.00 63.91 106 ARG A CA 1
ATOM 784 C C . ARG A 1 106 ? -1.261 1.245 -42.795 1.00 63.91 106 ARG A C 1
ATOM 786 O O . ARG A 1 106 ? -0.843 0.604 -41.831 1.00 63.91 106 ARG A O 1
ATOM 793 N N . ARG A 1 107 ? -1.193 2.572 -42.867 1.00 58.62 107 ARG A N 1
ATOM 794 C CA . ARG A 1 107 ? -0.906 3.416 -41.707 1.00 58.62 107 ARG A CA 1
ATOM 795 C C . ARG A 1 107 ? -2.211 3.610 -40.943 1.00 58.62 107 ARG A C 1
ATOM 797 O O . ARG A 1 107 ? -3.181 4.097 -41.512 1.00 58.62 107 ARG A O 1
ATOM 804 N N . THR A 1 108 ? -2.239 3.212 -39.678 1.00 58.88 108 THR A N 1
ATOM 805 C CA . THR A 1 108 ? -3.305 3.615 -38.756 1.00 58.88 108 THR A CA 1
ATOM 806 C C . THR A 1 108 ? -2.920 4.979 -38.200 1.00 58.88 108 THR A C 1
ATOM 808 O O . THR A 1 108 ? -1.774 5.154 -37.778 1.00 58.88 108 THR A O 1
ATOM 811 N N . GLU A 1 109 ? -3.834 5.950 -38.218 1.00 62.00 109 GLU A N 1
ATOM 812 C CA . GLU A 1 109 ? -3.616 7.197 -37.482 1.00 62.00 109 GLU A CA 1
ATOM 813 C C . GLU A 1 109 ? -3.339 6.885 -36.011 1.00 62.00 109 GLU A C 1
ATOM 815 O O . GLU A 1 109 ? -3.900 5.950 -35.438 1.00 62.00 109 GLU A O 1
ATOM 820 N N . SER A 1 110 ? -2.449 7.655 -35.389 1.00 51.88 110 SER A N 1
ATOM 821 C CA . SER A 1 110 ? -2.203 7.524 -33.958 1.00 51.88 110 SER A CA 1
ATOM 822 C C . SER A 1 110 ? -3.464 7.934 -33.197 1.00 51.88 110 SER A C 1
ATOM 824 O O . SER A 1 110 ? -3.644 9.099 -32.866 1.00 51.88 110 SER A O 1
ATOM 826 N N . THR A 1 111 ? -4.330 6.974 -32.873 1.00 53.25 111 THR A N 1
ATOM 827 C CA . THR A 1 111 ? -5.492 7.178 -31.992 1.00 53.25 111 THR A CA 1
ATOM 828 C C . THR A 1 111 ? -5.083 7.153 -30.516 1.00 53.25 111 THR A C 1
ATOM 830 O O . THR A 1 111 ? -5.871 6.734 -29.665 1.00 53.25 111 THR A O 1
ATOM 833 N N . GLY A 1 112 ? -3.812 7.434 -30.215 1.00 52.59 112 GLY A N 1
ATOM 834 C CA . GLY A 1 112 ? -3.268 7.388 -28.868 1.00 52.59 112 GLY A CA 1
ATOM 835 C C . GLY A 1 112 ? -3.921 8.466 -28.023 1.00 52.59 112 GLY A C 1
ATOM 836 O O . GLY A 1 112 ? -3.401 9.569 -27.942 1.00 52.59 112 GLY A O 1
ATOM 837 N N . ASP A 1 113 ? -5.065 8.147 -27.431 1.00 54.22 113 ASP A N 1
ATOM 838 C CA . ASP A 1 113 ? -5.693 8.956 -26.403 1.00 54.22 113 ASP A CA 1
ATOM 839 C C . ASP A 1 113 ? -4.819 8.859 -25.143 1.00 54.22 113 ASP A C 1
ATOM 841 O O . ASP A 1 113 ? -4.693 7.761 -24.585 1.00 54.22 113 ASP A O 1
ATOM 845 N N . PRO A 1 114 ? -4.186 9.956 -24.692 1.00 51.41 114 PRO A N 1
ATOM 846 C CA . PRO A 1 114 ? -3.420 9.976 -23.451 1.00 51.41 114 PRO A CA 1
ATOM 847 C C . PRO A 1 114 ? -4.233 9.475 -22.249 1.00 51.41 114 PRO A C 1
ATOM 849 O O . PRO A 1 114 ? -3.642 8.946 -21.312 1.00 51.41 114 PRO A O 1
ATOM 852 N N . ALA A 1 115 ? -5.571 9.547 -22.296 1.00 57.31 115 ALA A N 1
ATOM 853 C CA . ALA A 1 115 ? -6.453 8.998 -21.269 1.00 57.31 115 ALA A CA 1
ATOM 854 C C . ALA A 1 115 ? -6.441 7.456 -21.183 1.00 57.31 115 ALA A C 1
ATOM 856 O O . ALA A 1 115 ? -6.910 6.899 -20.192 1.00 57.31 115 ALA A O 1
ATOM 857 N N . ARG A 1 116 ? -5.881 6.736 -22.173 1.00 48.94 116 ARG A N 1
ATOM 858 C CA . ARG A 1 116 ? -5.676 5.270 -22.106 1.00 48.94 116 ARG A CA 1
ATOM 859 C C . ARG A 1 116 ? -4.555 4.854 -21.161 1.00 48.94 116 ARG A C 1
ATOM 861 O O . ARG A 1 116 ? -4.495 3.682 -20.792 1.00 48.94 116 ARG A O 1
ATOM 868 N N . VAL A 1 117 ? -3.664 5.774 -20.791 1.00 49.28 117 VAL A N 1
ATOM 869 C CA . VAL A 1 117 ? -2.807 5.600 -19.619 1.00 49.28 117 VAL A CA 1
ATOM 870 C C . VAL A 1 117 ? -3.584 6.229 -18.468 1.00 49.28 117 VAL A C 1
ATOM 872 O O . VAL A 1 117 ? -3.555 7.454 -18.340 1.00 49.28 117 VAL A O 1
ATOM 875 N N . PRO A 1 118 ? -4.340 5.443 -17.676 1.00 47.28 118 PRO A N 1
ATOM 876 C CA . PRO A 1 118 ? -5.076 6.015 -16.563 1.00 47.28 118 PRO A CA 1
ATOM 877 C C . PRO A 1 118 ? -4.094 6.788 -15.672 1.00 47.28 118 PRO A C 1
ATOM 879 O O . PRO A 1 118 ? -2.957 6.331 -15.484 1.00 47.28 118 PRO A O 1
ATOM 882 N N . PRO A 1 119 ? -4.489 7.961 -15.143 1.00 55.22 119 PRO A N 1
ATOM 883 C CA . PRO A 1 119 ? -3.683 8.645 -14.141 1.00 55.22 119 PRO A CA 1
ATOM 884 C C . PRO A 1 119 ? -3.364 7.667 -13.005 1.00 55.22 119 PRO A C 1
ATOM 886 O O . PRO A 1 119 ? -4.104 6.703 -12.798 1.00 55.22 119 PRO A O 1
ATOM 889 N N . LEU A 1 120 ? -2.258 7.894 -12.282 1.00 54.28 120 LEU A N 1
ATOM 890 C CA . LEU A 1 120 ? -1.969 7.137 -11.063 1.00 54.28 120 LEU A CA 1
ATOM 891 C C . LEU A 1 120 ? -3.200 7.242 -10.165 1.00 54.28 120 LEU A C 1
ATOM 893 O O . LEU A 1 120 ? -3.438 8.291 -9.573 1.00 54.28 120 LEU A O 1
ATOM 897 N N . ASP A 1 121 ? -3.985 6.176 -10.123 1.00 59.34 121 ASP A N 1
ATOM 898 C CA . ASP A 1 121 ? -5.205 6.147 -9.348 1.00 59.34 121 ASP A CA 1
ATOM 899 C C . ASP A 1 121 ? -4.791 6.117 -7.868 1.00 59.34 121 ASP A C 1
ATOM 901 O O . ASP A 1 121 ? -4.155 5.152 -7.427 1.00 59.34 121 ASP A O 1
ATOM 905 N N . PRO A 1 122 ? -5.062 7.185 -7.097 1.00 54.03 122 PRO A N 1
ATOM 906 C CA . PRO A 1 122 ? -4.699 7.230 -5.688 1.00 54.03 122 PRO A CA 1
ATOM 907 C C . PRO A 1 122 ? -5.397 6.115 -4.891 1.00 54.03 122 PRO A C 1
ATOM 909 O O . PRO A 1 122 ? -4.840 5.649 -3.894 1.00 54.03 122 PRO A O 1
ATOM 912 N N . GLU A 1 123 ? -6.535 5.602 -5.373 1.00 55.81 123 GLU A N 1
ATOM 913 C CA . GLU A 1 123 ? -7.248 4.455 -4.802 1.00 55.81 123 GLU A CA 1
ATOM 914 C C . GLU A 1 123 ? -6.567 3.110 -5.101 1.00 55.81 123 GLU A C 1
ATOM 916 O O . GLU A 1 123 ? -6.902 2.093 -4.506 1.00 55.81 123 GLU A O 1
ATOM 921 N N . MET A 1 124 ? -5.541 3.056 -5.957 1.00 58.97 124 MET A N 1
ATOM 922 C CA . MET A 1 124 ? -4.768 1.824 -6.159 1.00 58.97 124 MET A CA 1
ATOM 923 C C . MET A 1 124 ? -3.772 1.532 -5.029 1.00 58.97 124 MET A C 1
ATOM 925 O O . MET A 1 124 ? -3.217 0.425 -5.006 1.00 58.97 124 MET A O 1
ATOM 929 N N . THR A 1 125 ? -3.542 2.477 -4.106 1.00 80.69 125 THR A N 1
ATOM 930 C CA . THR A 1 125 ? -2.579 2.326 -2.998 1.00 80.69 125 THR A CA 1
ATOM 931 C C . THR A 1 125 ? -3.119 1.495 -1.832 1.00 80.69 125 THR A C 1
ATOM 933 O O . THR A 1 125 ? -2.371 0.682 -1.288 1.00 80.69 125 THR A O 1
ATOM 936 N N . LEU A 1 126 ? -4.406 1.620 -1.498 1.00 88.38 126 LEU A N 1
ATOM 937 C CA . LEU A 1 126 ? -5.133 0.784 -0.533 1.00 88.38 126 LEU A CA 1
ATOM 938 C C . LEU A 1 126 ? -6.388 0.229 -1.204 1.00 88.38 126 LEU A C 1
ATOM 940 O O . LEU A 1 126 ? -7.021 0.928 -1.976 1.00 88.38 126 LEU A O 1
ATOM 944 N N . VAL A 1 127 ? -6.782 -1.006 -0.906 1.00 87.69 127 VAL A N 1
ATOM 945 C CA . VAL A 1 127 ? -8.043 -1.577 -1.404 1.00 87.69 127 VAL A CA 1
ATOM 946 C C . VAL A 1 127 ? -9.071 -1.692 -0.278 1.00 87.69 127 VAL A C 1
ATOM 948 O O . VAL A 1 127 ? -8.692 -1.783 0.890 1.00 87.69 127 VAL A O 1
ATOM 951 N N . GLN A 1 128 ? -10.362 -1.728 -0.637 1.00 86.81 128 GLN A N 1
ATOM 952 C CA . GLN A 1 128 ? -11.480 -1.897 0.307 1.00 86.81 128 GLN A CA 1
ATOM 953 C C . GLN A 1 128 ? -11.449 -0.832 1.419 1.00 86.81 128 GLN A C 1
ATOM 955 O O . GLN A 1 128 ? -11.489 -1.136 2.607 1.00 86.81 128 GLN A O 1
ATOM 960 N N . THR A 1 129 ? -11.287 0.429 1.031 1.00 90.94 129 THR A N 1
ATOM 961 C CA . THR A 1 129 ? -11.115 1.566 1.945 1.00 90.94 129 THR A CA 1
ATOM 962 C C . THR A 1 129 ? -12.390 1.963 2.683 1.00 90.94 129 THR A C 1
ATOM 964 O O . THR A 1 129 ? -12.284 2.662 3.681 1.00 90.94 129 THR A O 1
ATOM 967 N N . ASP A 1 130 ? -13.557 1.516 2.218 1.00 90.88 130 ASP A N 1
ATOM 968 C CA . ASP A 1 130 ? -14.899 1.799 2.748 1.00 90.88 130 ASP A CA 1
ATOM 969 C C . ASP A 1 130 ? -15.556 0.591 3.440 1.00 90.88 130 ASP A C 1
ATOM 971 O O . ASP A 1 130 ? -16.689 0.683 3.898 1.00 90.88 130 ASP A O 1
ATOM 975 N N . PHE A 1 131 ? -14.872 -0.560 3.461 1.00 89.75 131 PHE A N 1
ATOM 976 C CA . PHE A 1 131 ? -15.342 -1.827 4.037 1.00 89.75 131 PHE A CA 1
ATOM 977 C C . PHE A 1 131 ? -16.698 -2.349 3.508 1.00 89.75 131 PHE A C 1
ATOM 979 O O . PHE A 1 131 ? -17.248 -3.292 4.074 1.00 89.75 131 PHE A O 1
ATOM 986 N N . GLN A 1 132 ? -17.198 -1.832 2.378 1.00 85.88 132 GLN A N 1
ATOM 987 C CA . GLN A 1 132 ? -18.492 -2.234 1.798 1.00 85.88 132 GLN A CA 1
ATOM 988 C C . GLN A 1 132 ? -18.408 -3.505 0.939 1.00 85.88 132 GLN A C 1
ATOM 990 O O . GLN A 1 132 ? -19.414 -4.165 0.673 1.00 85.88 132 GLN A O 1
ATOM 995 N N . ARG A 1 133 ? -17.210 -3.866 0.462 1.00 78.69 133 ARG A N 1
ATOM 996 C CA . ARG A 1 133 ? -17.003 -5.092 -0.329 1.00 78.69 133 ARG A CA 1
ATOM 997 C C . ARG A 1 133 ? -17.005 -6.333 0.559 1.00 78.69 133 ARG A C 1
ATOM 999 O O . ARG A 1 133 ? -16.469 -6.309 1.661 1.00 78.69 133 ARG A O 1
ATOM 1006 N N . SER A 1 134 ? -17.496 -7.446 0.015 1.00 74.44 134 SER A N 1
ATOM 1007 C CA . SER A 1 134 ? -17.587 -8.749 0.691 1.00 74.44 134 SER A CA 1
ATOM 1008 C C . SER A 1 134 ? -16.249 -9.478 0.876 1.00 74.44 134 SER A C 1
ATOM 1010 O O . SER A 1 134 ? -16.241 -10.631 1.304 1.00 74.44 134 SER A O 1
ATOM 1012 N N . ASP A 1 135 ? -15.122 -8.866 0.502 1.00 82.31 135 ASP A N 1
ATOM 1013 C CA . ASP A 1 135 ? -13.803 -9.459 0.706 1.00 82.31 135 ASP A CA 1
ATOM 1014 C C . ASP A 1 135 ? -13.538 -9.618 2.215 1.00 82.31 135 ASP A C 1
ATOM 1016 O O . ASP A 1 135 ? -13.627 -8.635 2.959 1.00 82.31 135 ASP A O 1
ATOM 1020 N N . PRO A 1 136 ? -13.203 -10.827 2.699 1.00 87.19 136 PRO A N 1
ATOM 1021 C CA . PRO A 1 136 ? -13.006 -11.046 4.121 1.00 87.19 136 PRO A CA 1
ATOM 1022 C C . PRO A 1 136 ? -11.725 -10.369 4.606 1.00 87.19 136 PRO A C 1
ATOM 1024 O O . PRO A 1 136 ? -10.673 -10.434 3.952 1.00 87.19 136 PRO A O 1
ATOM 1027 N N . ILE A 1 137 ? -11.796 -9.785 5.801 1.00 91.31 137 ILE A N 1
ATOM 1028 C CA . ILE A 1 137 ? -10.607 -9.337 6.520 1.00 91.31 137 ILE A CA 1
ATOM 1029 C C . ILE A 1 137 ? -9.822 -10.570 6.970 1.00 91.31 137 ILE A C 1
ATOM 1031 O O . ILE A 1 137 ? -10.385 -11.523 7.504 1.00 91.31 137 ILE A O 1
ATOM 1035 N N . LYS A 1 138 ? -8.513 -10.576 6.724 1.00 92.75 138 LYS A N 1
ATOM 1036 C CA . LYS A 1 138 ? -7.662 -11.757 6.942 1.00 92.75 138 LYS A CA 1
ATOM 1037 C C . LYS A 1 138 ? -6.946 -11.694 8.293 1.00 92.75 138 LYS A C 1
ATOM 1039 O O . LYS A 1 138 ? -6.756 -10.599 8.819 1.00 92.75 138 LYS A O 1
ATOM 1044 N N . PRO A 1 139 ? -6.452 -12.821 8.831 1.00 93.88 139 PRO A N 1
ATOM 1045 C CA . PRO A 1 139 ? -5.567 -12.792 9.994 1.00 93.88 139 PRO A CA 1
ATOM 1046 C C . PRO A 1 139 ? -4.318 -11.940 9.734 1.00 93.88 139 PRO A C 1
ATOM 1048 O O . PRO A 1 139 ? -3.759 -12.000 8.632 1.00 93.88 139 PRO A O 1
ATOM 1051 N N . LEU A 1 140 ? -3.841 -11.191 10.735 1.00 92.81 140 LEU A N 1
ATOM 1052 C CA . LEU A 1 140 ? -2.643 -10.334 10.649 1.00 92.81 140 LEU A CA 1
ATOM 1053 C C . LEU A 1 140 ? -1.394 -11.083 10.165 1.00 92.81 140 LEU A C 1
ATOM 1055 O O . LEU A 1 140 ? -0.572 -10.512 9.443 1.00 92.81 140 LEU A O 1
ATOM 1059 N N . THR A 1 141 ? -1.306 -12.369 10.512 1.00 91.62 141 THR A N 1
ATOM 1060 C CA . THR A 1 141 ? -0.233 -13.296 10.129 1.00 91.62 141 THR A CA 1
ATOM 1061 C C . THR A 1 141 ? -0.232 -13.676 8.648 1.00 91.62 141 THR A C 1
ATOM 1063 O O . THR A 1 141 ? 0.756 -14.208 8.139 1.00 91.62 141 THR A O 1
ATOM 1066 N N . SER A 1 142 ? -1.307 -13.371 7.920 1.00 88.44 142 SER A N 1
ATOM 1067 C CA . SER A 1 142 ? -1.399 -13.630 6.485 1.00 88.44 142 SER A CA 1
ATOM 1068 C C . SER A 1 142 ? -0.366 -12.796 5.723 1.00 88.44 142 SER A C 1
ATOM 1070 O O . SER A 1 142 ? -0.319 -11.571 5.849 1.00 88.44 142 SER A O 1
ATOM 1072 N N . GLY A 1 143 ? 0.440 -13.431 4.866 1.00 79.38 143 GLY A N 1
ATOM 1073 C CA . GLY A 1 143 ? 1.392 -12.717 4.001 1.00 79.38 143 GLY A CA 1
ATOM 1074 C C . GLY A 1 143 ? 0.703 -11.742 3.036 1.00 79.38 143 GLY A C 1
ATOM 1075 O O . GLY A 1 143 ? -0.509 -11.790 2.868 1.00 79.38 143 GLY A O 1
ATOM 1076 N N . SER A 1 144 ? 1.450 -10.846 2.386 1.00 67.38 144 SER A N 1
ATOM 1077 C CA . SER A 1 144 ? 0.913 -9.756 1.526 1.00 67.38 144 SER A CA 1
ATOM 1078 C C . SER A 1 144 ? 0.207 -10.169 0.230 1.00 67.38 144 SER A C 1
ATOM 1080 O O . SER A 1 144 ? -0.607 -9.409 -0.292 1.00 67.38 144 SER A O 1
ATOM 1082 N N . ARG A 1 145 ? 0.537 -11.338 -0.340 1.00 68.38 145 ARG A N 1
ATOM 1083 C CA . ARG A 1 145 ? 0.069 -11.725 -1.689 1.00 68.38 145 ARG A CA 1
ATOM 1084 C C . ARG A 1 145 ? -1.463 -11.698 -1.830 1.00 68.38 145 ARG A C 1
ATOM 1086 O O . ARG A 1 145 ? -1.943 -11.179 -2.839 1.00 68.38 145 ARG A O 1
ATOM 1093 N N . PRO A 1 146 ? -2.248 -12.189 -0.854 1.00 69.25 146 PRO A N 1
ATOM 1094 C CA . PRO A 1 146 ? -3.660 -11.858 -0.765 1.00 69.25 146 PRO A CA 1
ATOM 1095 C C . PRO A 1 146 ? -3.836 -10.363 -0.450 1.00 69.25 146 PRO A C 1
ATOM 1097 O O . PRO A 1 146 ? -3.516 -9.908 0.648 1.00 69.25 146 PRO A O 1
ATOM 1100 N N . LYS A 1 147 ? -4.398 -9.610 -1.399 1.00 80.44 147 LYS A N 1
ATOM 1101 C CA . LYS A 1 147 ? -4.740 -8.190 -1.215 1.00 80.44 147 LYS A CA 1
ATOM 1102 C C . LYS A 1 147 ? -5.769 -8.002 -0.092 1.00 80.44 147 LYS A C 1
ATOM 1104 O O . LYS A 1 147 ? -6.492 -8.946 0.244 1.00 80.44 147 LYS A O 1
ATOM 1109 N N . GLY A 1 148 ? -5.838 -6.783 0.435 1.00 88.94 148 GLY A N 1
ATOM 1110 C CA . GLY A 1 148 ? -6.834 -6.377 1.421 1.00 88.94 148 GLY A CA 1
ATOM 1111 C C . GLY A 1 148 ? -6.305 -6.270 2.842 1.00 88.94 148 GLY A C 1
ATOM 1112 O O . GLY A 1 148 ? -5.113 -6.454 3.121 1.00 88.94 148 GLY A O 1
ATOM 1113 N N . TRP A 1 149 ? -7.242 -5.945 3.719 1.00 94.25 149 TRP A N 1
ATOM 1114 C CA . TRP A 1 149 ? -7.029 -5.714 5.134 1.00 94.25 149 TRP A CA 1
ATOM 1115 C C . TRP A 1 149 ? -6.698 -6.988 5.898 1.00 94.25 149 TRP A C 1
ATOM 1117 O O . TRP A 1 149 ? -7.149 -8.090 5.567 1.00 94.25 149 TRP A O 1
ATOM 1127 N N . ARG A 1 150 ? -5.917 -6.809 6.959 1.00 94.75 150 ARG A N 1
ATOM 1128 C CA . ARG A 1 150 ? -5.623 -7.839 7.941 1.00 94.75 150 ARG A CA 1
ATOM 1129 C C . ARG A 1 150 ? -5.871 -7.305 9.330 1.00 94.75 150 ARG A C 1
ATOM 1131 O O . ARG A 1 150 ? -5.605 -6.132 9.576 1.00 94.75 150 ARG A O 1
ATOM 1138 N N . ALA A 1 151 ? -6.312 -8.166 10.226 1.00 95.12 151 ALA A N 1
ATOM 1139 C CA . ALA A 1 151 ? -6.494 -7.796 11.608 1.00 95.12 151 ALA A CA 1
ATOM 1140 C C . ALA A 1 151 ? -6.140 -8.923 12.564 1.00 95.12 151 ALA A C 1
ATOM 1142 O O . ALA A 1 151 ? -6.066 -10.091 12.182 1.00 95.12 151 ALA A O 1
ATOM 1143 N N . ASP A 1 152 ? -5.891 -8.528 13.801 1.00 93.31 152 ASP A N 1
ATOM 1144 C CA . ASP A 1 152 ? -5.695 -9.423 14.927 1.00 93.31 152 ASP A CA 1
ATOM 1145 C C . ASP A 1 152 ? -6.057 -8.678 16.222 1.00 93.31 152 ASP A C 1
ATOM 1147 O O . ASP A 1 152 ? -5.648 -7.519 16.359 1.00 93.31 152 ASP A O 1
ATOM 1151 N N . PRO A 1 153 ? -6.827 -9.292 17.136 1.00 92.00 153 PRO A N 1
ATOM 1152 C CA . PRO A 1 153 ? -7.617 -10.501 16.905 1.00 92.00 153 PRO A CA 1
ATOM 1153 C C . PRO A 1 153 ? -8.793 -10.237 15.951 1.00 92.00 153 PRO A C 1
ATOM 1155 O O . PRO A 1 153 ? -9.328 -9.125 15.867 1.00 92.00 153 PRO A O 1
ATOM 1158 N N . LEU A 1 154 ? -9.209 -11.272 15.218 1.00 90.56 154 LEU A N 1
ATOM 1159 C CA . LEU A 1 154 ? -10.490 -11.263 14.509 1.00 90.56 154 LEU A CA 1
ATOM 1160 C C . LEU A 1 154 ? -11.605 -11.499 15.530 1.00 90.56 154 LEU A C 1
ATOM 1162 O O . LEU A 1 154 ? -11.522 -12.397 16.363 1.00 90.56 154 LEU A O 1
ATOM 1166 N N . GLY A 1 155 ? -12.628 -10.654 15.499 1.00 75.19 155 GLY A N 1
ATOM 1167 C CA . GLY A 1 155 ? -13.602 -10.572 16.575 1.00 75.19 155 GLY A CA 1
ATOM 1168 C C . GLY A 1 155 ? -14.636 -11.692 16.584 1.00 75.19 155 GLY A C 1
ATOM 1169 O O . GLY A 1 155 ? -15.376 -11.756 17.554 1.00 75.19 155 GLY A O 1
ATOM 1170 N N . ASP A 1 156 ? -14.737 -12.554 15.572 1.00 72.69 156 ASP A N 1
ATOM 1171 C CA . ASP A 1 156 ? -15.816 -13.557 15.487 1.00 72.69 156 ASP A CA 1
ATOM 1172 C C . ASP A 1 156 ? -15.790 -14.584 16.637 1.00 72.69 156 ASP A C 1
ATOM 1174 O O . ASP A 1 156 ? -16.825 -15.151 16.979 1.00 72.69 156 ASP A O 1
ATOM 1178 N N . GLU A 1 157 ? -14.638 -14.753 17.295 1.00 64.94 157 GLU A N 1
ATOM 1179 C CA . GLU A 1 157 ? -14.427 -15.728 18.377 1.00 64.94 157 GLU A CA 1
ATOM 1180 C C . GLU A 1 157 ? -14.076 -15.085 19.735 1.00 64.94 157 GLU A C 1
ATOM 1182 O O . GLU A 1 157 ? -13.895 -15.792 20.725 1.00 64.94 157 GLU A O 1
ATOM 1187 N N . ALA A 1 158 ? -13.988 -13.748 19.813 1.00 71.94 158 ALA A N 1
ATOM 1188 C CA . ALA A 1 158 ? -13.529 -13.036 21.008 1.00 71.94 158 ALA A CA 1
ATOM 1189 C C . ALA A 1 158 ? -14.353 -11.764 21.312 1.00 71.94 158 ALA A C 1
ATOM 1191 O O . ALA A 1 158 ? -14.864 -11.110 20.396 1.00 71.94 158 ALA A O 1
ATOM 1192 N N . PRO A 1 159 ? -14.474 -11.369 22.596 1.00 82.69 159 PRO A N 1
ATOM 1193 C CA . PRO A 1 159 ? -15.174 -10.146 23.005 1.00 82.69 159 PRO A CA 1
ATOM 1194 C C . PRO A 1 159 ? -14.420 -8.873 22.593 1.00 82.69 159 PRO A C 1
ATOM 1196 O O . PRO A 1 159 ? -15.037 -7.822 22.414 1.00 82.69 159 PRO A O 1
ATOM 1199 N N . PHE A 1 160 ? -13.100 -8.975 22.410 1.00 89.06 160 PHE A N 1
ATOM 1200 C CA . PHE A 1 160 ? -12.224 -7.911 21.936 1.00 89.06 160 PHE A CA 1
ATOM 1201 C C . PHE A 1 160 ? -11.620 -8.291 20.584 1.00 89.06 160 PHE A C 1
ATOM 1203 O O . PHE A 1 160 ? -11.059 -9.376 20.454 1.00 89.06 160 PHE A O 1
ATOM 1210 N N . GLY A 1 161 ? -11.706 -7.409 19.591 1.00 91.88 161 GLY A N 1
ATOM 1211 C CA . GLY A 1 161 ? -11.086 -7.629 18.286 1.00 91.88 161 GLY A CA 1
ATOM 1212 C C . GLY A 1 161 ? -11.643 -6.734 17.198 1.00 91.88 161 GLY A C 1
ATOM 1213 O O . GLY A 1 161 ? -12.132 -5.643 17.478 1.00 91.88 161 GLY A O 1
ATOM 1214 N N . MET A 1 162 ? -11.516 -7.180 15.951 1.00 93.88 162 MET A N 1
ATOM 1215 C CA . MET A 1 162 ? -12.027 -6.479 14.775 1.00 93.88 162 MET A CA 1
ATOM 1216 C C . MET A 1 162 ? -13.138 -7.287 14.093 1.00 93.88 162 MET A C 1
ATOM 1218 O O . MET A 1 162 ? -12.952 -8.470 13.812 1.00 93.88 162 MET A O 1
ATOM 1222 N N . ARG A 1 163 ? -14.271 -6.647 13.788 1.00 92.31 163 ARG A N 1
ATOM 1223 C CA . ARG A 1 163 ? -15.380 -7.194 12.982 1.00 92.31 163 ARG A CA 1
ATOM 1224 C C . ARG A 1 163 ? -15.827 -6.177 11.938 1.00 92.31 163 ARG A C 1
ATOM 1226 O O . ARG A 1 163 ? -15.646 -4.982 12.139 1.00 92.31 163 ARG A O 1
ATOM 1233 N N . VAL A 1 164 ? -16.491 -6.620 10.873 1.00 92.06 164 VAL A N 1
ATOM 1234 C CA . VAL A 1 164 ? -17.236 -5.708 9.988 1.00 92.06 164 VAL A CA 1
ATOM 1235 C C . VAL A 1 164 ? -18.697 -5.690 10.431 1.00 92.06 164 VAL A C 1
ATOM 1237 O O . VAL A 1 164 ? -19.345 -6.732 10.465 1.00 92.06 164 VAL A O 1
ATOM 1240 N N . ILE A 1 165 ? -19.217 -4.520 10.805 1.00 90.00 165 ILE A N 1
ATOM 1241 C CA . ILE A 1 165 ? -20.586 -4.344 11.312 1.00 90.00 165 ILE A CA 1
ATOM 1242 C C . ILE A 1 165 ? -21.236 -3.201 10.543 1.00 90.00 165 ILE A C 1
ATOM 1244 O O . ILE A 1 165 ? -20.709 -2.093 10.527 1.00 90.00 165 ILE A O 1
ATOM 1248 N N . ASN A 1 166 ? -22.379 -3.469 9.905 1.00 88.06 166 ASN A N 1
ATOM 1249 C CA . ASN A 1 166 ? -23.111 -2.491 9.088 1.00 88.06 166 ASN A CA 1
ATOM 1250 C C . ASN A 1 166 ? -22.228 -1.786 8.036 1.00 88.06 166 ASN A C 1
ATOM 1252 O O . ASN A 1 166 ? -22.398 -0.601 7.774 1.00 88.06 166 ASN A O 1
ATOM 1256 N N . GLY A 1 167 ? -21.264 -2.514 7.461 1.00 89.06 167 GLY A N 1
ATOM 1257 C CA . GLY A 1 167 ? -20.336 -1.983 6.459 1.00 89.06 167 GLY A CA 1
ATOM 1258 C C . GLY A 1 167 ? -19.166 -1.163 7.013 1.00 89.06 167 GLY A C 1
ATOM 1259 O O . GLY A 1 167 ? -18.394 -0.655 6.217 1.00 89.06 167 GLY A O 1
ATOM 1260 N N . ASN A 1 168 ? -18.992 -1.065 8.336 1.00 93.38 168 ASN A N 1
ATOM 1261 C CA . ASN A 1 168 ? -17.855 -0.387 8.967 1.00 93.38 168 ASN A CA 1
ATOM 1262 C C . ASN A 1 168 ? -16.918 -1.392 9.638 1.00 93.38 168 ASN A C 1
ATOM 1264 O O . ASN A 1 168 ? -17.373 -2.395 10.197 1.00 93.38 168 ASN A O 1
ATOM 1268 N N . ALA A 1 169 ? -15.617 -1.100 9.665 1.00 94.81 169 ALA A N 1
ATOM 1269 C CA . ALA A 1 169 ? -14.691 -1.860 10.498 1.00 94.81 169 ALA A CA 1
ATOM 1270 C C . ALA A 1 169 ? -14.838 -1.427 11.963 1.00 94.81 169 ALA A C 1
ATOM 1272 O O . ALA A 1 169 ? -14.542 -0.294 12.331 1.00 94.81 169 ALA A O 1
ATOM 1273 N N . ALA A 1 170 ? -15.298 -2.341 12.807 1.00 94.69 170 ALA A N 1
ATOM 1274 C CA . ALA A 1 170 ? -15.504 -2.140 14.228 1.00 94.69 170 ALA A CA 1
ATOM 1275 C C . ALA A 1 170 ? -14.364 -2.799 15.015 1.00 94.69 170 ALA A C 1
ATOM 1277 O O . ALA A 1 170 ? -14.198 -4.012 14.932 1.00 94.69 170 ALA A O 1
ATOM 1278 N N . MET A 1 171 ? -13.588 -2.021 15.773 1.00 95.44 171 MET A N 1
ATOM 1279 C CA . MET A 1 171 ? -12.420 -2.489 16.529 1.00 95.44 171 MET A CA 1
ATOM 1280 C C . MET A 1 171 ? -12.549 -2.191 18.021 1.00 95.44 171 MET A C 1
ATOM 1282 O O . MET A 1 171 ? -12.770 -1.046 18.398 1.00 95.44 171 MET A O 1
ATOM 1286 N N . GLY A 1 172 ? -12.324 -3.172 18.885 1.00 93.25 172 GLY A N 1
ATOM 1287 C CA . GLY A 1 172 ? -12.342 -2.997 20.336 1.00 93.25 172 GLY A CA 1
ATOM 1288 C C . GLY A 1 172 ? -13.263 -4.008 20.998 1.00 93.25 172 GLY A C 1
ATOM 1289 O O . GLY A 1 172 ? -13.332 -5.154 20.567 1.00 93.25 172 GLY A O 1
ATOM 1290 N N . TRP A 1 173 ? -13.958 -3.593 22.053 1.00 90.19 173 TRP A N 1
ATOM 1291 C CA . TRP A 1 173 ? -14.832 -4.458 22.835 1.00 90.19 173 TRP A CA 1
ATOM 1292 C C . TRP A 1 173 ? -16.264 -4.445 22.285 1.00 90.19 173 TRP A C 1
ATOM 1294 O O . TRP A 1 173 ? -16.936 -3.411 22.266 1.00 90.19 173 TRP A O 1
ATOM 1304 N N . HIS A 1 174 ? -16.752 -5.601 21.833 1.00 88.31 174 HIS A N 1
ATOM 1305 C CA . HIS A 1 174 ? -18.042 -5.725 21.143 1.00 88.31 174 HIS A CA 1
ATOM 1306 C C . HIS A 1 174 ? -19.248 -5.932 22.076 1.00 88.31 174 HIS A C 1
ATOM 1308 O O . HIS A 1 174 ? -20.380 -5.960 21.595 1.00 88.31 174 HIS A O 1
ATOM 1314 N N . GLY A 1 175 ? -19.020 -6.034 23.386 1.00 80.44 175 GLY A N 1
ATOM 1315 C CA . GLY A 1 175 ? -20.038 -6.391 24.378 1.00 80.44 175 GLY A CA 1
ATOM 1316 C C . GLY A 1 175 ? -20.319 -7.898 24.402 1.00 80.44 175 GLY A C 1
ATOM 1317 O O . GLY A 1 175 ? -19.596 -8.679 23.782 1.00 80.44 175 GLY A O 1
ATOM 1318 N N . GLY A 1 176 ? -21.373 -8.295 25.115 1.00 74.19 176 GLY A N 1
ATOM 1319 C CA . GLY A 1 176 ? -21.731 -9.695 25.355 1.00 74.19 176 GLY A CA 1
ATOM 1320 C C . GLY A 1 176 ? -21.112 -10.268 26.632 1.00 74.19 176 GLY A C 1
ATOM 1321 O O . GLY A 1 176 ? -20.147 -9.717 27.174 1.00 74.19 176 GLY A O 1
ATOM 1322 N N . ASP A 1 177 ? -21.698 -11.366 27.111 1.00 68.88 177 ASP A N 1
ATOM 1323 C CA . ASP A 1 177 ? -21.194 -12.086 28.276 1.00 68.88 177 ASP A CA 1
ATOM 1324 C C . ASP A 1 177 ? -19.814 -12.668 27.970 1.00 68.88 177 ASP A C 1
ATOM 1326 O O . ASP A 1 177 ? -19.582 -13.282 26.923 1.00 68.88 177 ASP A O 1
ATOM 1330 N N . LEU A 1 178 ? -18.886 -12.485 28.905 1.00 70.00 178 LEU A N 1
ATOM 1331 C CA . LEU A 1 178 ? -17.605 -13.165 28.832 1.00 70.00 178 LEU A CA 1
ATOM 1332 C C . LEU A 1 178 ? -17.799 -14.672 29.034 1.00 70.00 178 LEU A C 1
ATOM 1334 O O . LEU A 1 178 ? -18.508 -15.067 29.965 1.00 70.00 178 LEU A O 1
ATOM 1338 N N . PRO A 1 179 ? -17.119 -15.524 28.247 1.00 68.25 179 PRO A N 1
ATOM 1339 C CA . PRO A 1 179 ? -17.041 -16.944 28.555 1.00 68.25 179 PRO A CA 1
ATOM 1340 C C . PRO A 1 179 ? -16.556 -17.160 29.995 1.00 68.25 179 PRO A C 1
ATOM 1342 O O . PRO A 1 179 ? -15.672 -16.449 30.481 1.00 68.25 179 PRO A O 1
ATOM 1345 N N . ALA A 1 180 ? -17.119 -18.150 30.688 1.00 63.97 180 ALA A N 1
ATOM 1346 C CA . ALA A 1 180 ? -16.654 -18.510 32.023 1.00 63.97 180 ALA A CA 1
ATOM 1347 C C . ALA A 1 180 ? -15.157 -18.871 31.979 1.00 63.97 180 ALA A C 1
ATOM 1349 O O . ALA A 1 180 ? -14.750 -19.720 31.188 1.00 63.97 180 ALA A O 1
ATOM 1350 N N . GLY A 1 181 ? -14.344 -18.215 32.813 1.00 65.50 181 GLY A N 1
ATOM 1351 C CA . GLY A 1 181 ? -12.887 -18.392 32.812 1.00 65.50 181 GLY A CA 1
ATOM 1352 C C . GLY A 1 181 ? -12.144 -17.648 31.695 1.00 65.50 181 GLY A C 1
ATOM 1353 O O . GLY A 1 181 ? -10.984 -17.958 31.450 1.00 65.50 181 GLY A O 1
ATOM 1354 N N . TYR A 1 182 ? -12.779 -16.686 31.011 1.00 69.38 182 TYR A N 1
ATOM 1355 C CA . TYR A 1 182 ? -12.092 -15.837 30.035 1.00 69.38 182 TYR A CA 1
ATOM 1356 C C . TYR A 1 182 ? -11.007 -14.993 30.714 1.00 69.38 182 TYR A C 1
ATOM 1358 O O . TYR A 1 182 ? -11.299 -14.059 31.465 1.00 69.38 182 TYR A O 1
ATOM 1366 N N . GLU A 1 183 ? -9.751 -15.311 30.416 1.00 69.50 183 GLU A N 1
ATOM 1367 C CA . GLU A 1 183 ? -8.603 -14.504 30.809 1.00 69.50 183 GLU A CA 1
ATOM 1368 C C . GLU A 1 183 ? -8.361 -13.409 29.772 1.00 69.50 183 GLU A C 1
ATOM 1370 O O . GLU A 1 183 ? -8.265 -13.660 28.570 1.00 69.50 183 GLU A O 1
ATOM 1375 N N . VAL A 1 184 ? -8.259 -12.168 30.245 1.00 72.12 184 VAL A N 1
ATOM 1376 C CA . VAL A 1 184 ? -7.943 -11.021 29.395 1.00 72.12 184 VAL A CA 1
ATOM 1377 C C . VAL A 1 184 ? -6.481 -11.147 28.936 1.00 72.12 184 VAL A C 1
ATOM 1379 O O . VAL A 1 184 ? -5.590 -11.067 29.785 1.00 72.12 184 VAL A O 1
ATOM 1382 N N . PRO A 1 185 ? -6.198 -11.321 27.630 1.00 71.62 185 PRO A N 1
ATOM 1383 C CA . PRO A 1 185 ? -4.833 -11.548 27.158 1.00 71.62 185 PRO A CA 1
ATOM 1384 C C . PRO A 1 185 ? -3.923 -10.344 27.448 1.00 71.62 185 PRO A C 1
ATOM 1386 O O . PRO A 1 185 ? -4.372 -9.203 27.461 1.00 71.62 185 PRO A O 1
ATOM 1389 N N . GLN A 1 186 ? -2.627 -10.570 27.673 1.00 72.19 186 GLN A N 1
ATOM 1390 C CA . GLN A 1 186 ? -1.633 -9.499 27.831 1.00 72.19 186 GLN A CA 1
ATOM 1391 C C . GLN A 1 186 ? -0.448 -9.751 26.877 1.00 72.19 186 GLN A C 1
ATOM 1393 O O . GLN A 1 186 ? 0.138 -10.833 26.936 1.00 72.19 186 GLN A O 1
ATOM 1398 N N . PRO A 1 187 ? -0.062 -8.789 26.012 1.00 80.56 187 PRO A N 1
ATOM 1399 C CA . PRO A 1 187 ? -0.665 -7.464 25.835 1.00 80.56 187 PRO A CA 1
ATOM 1400 C C . PRO A 1 187 ? -2.018 -7.526 25.107 1.00 80.56 187 PRO A C 1
ATOM 1402 O O . PRO A 1 187 ? -2.214 -8.350 24.215 1.00 80.56 187 PRO A O 1
ATOM 1405 N N . MET A 1 188 ? -2.937 -6.612 25.440 1.00 87.88 188 MET A N 1
ATOM 1406 C CA . MET A 1 188 ? -4.161 -6.426 24.654 1.00 87.88 188 MET A CA 1
ATOM 1407 C C . MET A 1 188 ? -3.944 -5.434 23.524 1.00 87.88 188 MET A C 1
ATOM 1409 O O . MET A 1 188 ? -3.821 -4.228 23.747 1.00 87.88 188 MET A O 1
ATOM 1413 N N . LEU A 1 189 ? -3.951 -5.967 22.309 1.00 92.06 189 LEU A N 1
ATOM 1414 C CA . LEU A 1 189 ? -3.747 -5.236 21.073 1.00 92.06 189 LEU A CA 1
ATOM 1415 C C . LEU A 1 189 ? -4.823 -5.651 20.073 1.00 92.06 189 LEU A C 1
ATOM 1417 O O . LEU A 1 189 ? -4.988 -6.837 19.818 1.00 92.06 189 LEU A O 1
ATOM 1421 N N . ALA A 1 190 ? -5.522 -4.683 19.488 1.00 94.69 190 ALA A N 1
ATOM 1422 C CA . ALA A 1 190 ? -6.279 -4.880 18.261 1.00 94.69 190 ALA A CA 1
ATOM 1423 C C . ALA A 1 190 ? -5.649 -4.033 17.162 1.00 94.69 190 ALA A C 1
ATOM 1425 O O . ALA A 1 190 ? -5.410 -2.838 17.335 1.00 94.69 190 ALA A O 1
ATOM 1426 N N . ILE A 1 191 ? -5.379 -4.641 16.018 1.00 96.25 191 ILE A N 1
ATOM 1427 C CA . ILE A 1 191 ? -4.786 -3.963 14.870 1.00 96.25 191 ILE A CA 1
ATOM 1428 C C . ILE A 1 191 ? -5.593 -4.265 13.619 1.00 96.25 191 ILE A C 1
ATOM 1430 O O . ILE A 1 191 ? -5.989 -5.401 13.397 1.00 96.25 191 ILE A O 1
ATOM 1434 N N . LEU A 1 192 ? -5.791 -3.244 12.792 1.00 97.44 192 LEU A N 1
ATOM 1435 C CA . LEU A 1 192 ? -6.296 -3.342 11.431 1.00 97.44 192 LEU A CA 1
ATOM 1436 C C . LEU A 1 192 ? -5.252 -2.713 10.513 1.00 97.44 192 LEU A C 1
ATOM 1438 O O . LEU A 1 192 ? -4.969 -1.522 10.617 1.00 97.44 192 LEU A O 1
ATOM 1442 N N . ALA A 1 193 ? -4.650 -3.513 9.641 1.00 97.06 193 ALA A N 1
ATOM 1443 C CA . ALA A 1 193 ? -3.495 -3.126 8.847 1.00 97.06 193 ALA A CA 1
ATOM 1444 C C . ALA A 1 193 ? -3.640 -3.506 7.374 1.00 97.06 193 ALA A C 1
ATOM 1446 O O . ALA A 1 193 ? -4.224 -4.533 7.023 1.00 97.06 193 ALA A O 1
ATOM 1447 N N . GLN A 1 194 ? -3.034 -2.705 6.502 1.00 94.75 194 GLN A N 1
ATOM 1448 C CA . GLN A 1 194 ? -2.942 -2.991 5.076 1.00 94.75 194 GLN A CA 1
ATOM 1449 C C . GLN A 1 194 ? -1.595 -2.521 4.511 1.00 94.75 194 GLN A C 1
ATOM 1451 O O . GLN A 1 194 ? -1.047 -1.499 4.923 1.00 94.75 194 GLN A O 1
ATOM 1456 N N . GLU A 1 195 ? -1.047 -3.287 3.565 1.00 94.19 195 GLU A N 1
ATOM 1457 C CA . GLU A 1 195 ? 0.120 -2.868 2.786 1.00 94.19 195 GLU A CA 1
ATOM 1458 C C . GLU A 1 195 ? -0.253 -1.731 1.827 1.00 94.19 195 GLU A C 1
ATOM 1460 O O . GLU A 1 195 ? -1.232 -1.829 1.089 1.00 94.19 195 GLU A O 1
ATOM 1465 N N . VAL A 1 196 ? 0.584 -0.695 1.778 1.00 92.88 196 VAL A N 1
ATOM 1466 C CA . VAL A 1 196 ? 0.509 0.347 0.753 1.00 92.88 196 VAL A CA 1
ATOM 1467 C C . VAL A 1 196 ? 1.104 -0.197 -0.541 1.00 92.88 196 VAL A C 1
ATOM 1469 O O . VAL A 1 196 ? 2.280 -0.563 -0.598 1.00 92.88 196 VAL A O 1
ATOM 1472 N N . ARG A 1 197 ? 0.299 -0.245 -1.601 1.00 87.56 197 ARG A N 1
ATOM 1473 C CA . ARG A 1 197 ? 0.716 -0.757 -2.909 1.00 87.56 197 ARG A CA 1
ATOM 1474 C C . ARG A 1 197 ? 1.537 0.281 -3.663 1.00 87.56 197 ARG A C 1
ATOM 1476 O O . ARG A 1 197 ? 1.138 1.435 -3.770 1.00 87.56 197 ARG A O 1
ATOM 1483 N N . SER A 1 198 ? 2.657 -0.173 -4.228 1.00 84.69 198 SER A N 1
ATOM 1484 C CA . SER A 1 198 ? 3.572 0.642 -5.041 1.00 84.69 198 SER A CA 1
ATOM 1485 C C . SER A 1 198 ? 3.950 1.980 -4.379 1.00 84.69 198 SER A C 1
ATOM 1487 O O . SER A 1 198 ? 3.724 3.030 -4.977 1.00 84.69 198 SER A O 1
ATOM 1489 N N . PRO A 1 199 ? 4.500 1.979 -3.147 1.00 88.12 199 PRO A N 1
ATOM 1490 C CA . PRO A 1 199 ? 4.812 3.221 -2.456 1.00 88.12 199 PRO A CA 1
ATOM 1491 C C . PRO A 1 199 ? 5.987 3.943 -3.135 1.00 88.12 199 PRO A C 1
ATOM 1493 O O . PRO A 1 199 ? 7.041 3.358 -3.386 1.00 88.12 199 PRO A O 1
ATOM 1496 N N . PHE A 1 200 ? 5.813 5.236 -3.392 1.00 86.19 200 PHE A N 1
ATOM 1497 C CA . PHE A 1 200 ? 6.830 6.165 -3.890 1.00 86.19 200 PHE A CA 1
ATOM 1498 C C . PHE A 1 200 ? 7.398 7.030 -2.760 1.00 86.19 200 PHE A C 1
ATOM 1500 O O . PHE A 1 200 ? 6.724 7.262 -1.759 1.00 86.19 200 PHE A O 1
ATOM 1507 N N . ALA A 1 201 ? 8.631 7.518 -2.905 1.00 87.94 201 ALA A N 1
ATOM 1508 C CA . ALA A 1 201 ? 9.199 8.484 -1.964 1.00 87.94 201 ALA A CA 1
ATOM 1509 C C . ALA A 1 201 ? 8.456 9.830 -2.058 1.00 87.94 201 ALA A C 1
ATOM 1511 O O . ALA A 1 201 ? 8.169 10.306 -3.157 1.00 87.94 201 ALA A O 1
ATOM 1512 N N . GLY A 1 202 ? 8.163 10.447 -0.915 1.00 88.50 202 GLY A N 1
ATOM 1513 C CA . GLY A 1 202 ? 7.404 11.698 -0.823 1.00 88.50 202 GLY A CA 1
ATOM 1514 C C . GLY A 1 202 ? 6.526 11.753 0.424 1.00 88.50 202 GLY A C 1
ATOM 1515 O O . GLY A 1 202 ? 6.718 10.971 1.358 1.00 88.50 202 GLY A O 1
ATOM 1516 N N . THR A 1 203 ? 5.565 12.674 0.437 1.00 91.94 203 THR A N 1
ATOM 1517 C CA . THR A 1 203 ? 4.666 12.877 1.580 1.00 91.94 203 THR A CA 1
ATOM 1518 C C . THR A 1 203 ? 3.384 12.070 1.439 1.00 91.94 203 THR A C 1
ATOM 1520 O O . THR A 1 203 ? 2.745 12.072 0.385 1.00 91.94 203 THR A O 1
ATOM 1523 N N . TYR A 1 204 ? 2.995 11.404 2.524 1.00 93.62 204 TYR A N 1
ATOM 1524 C CA . TYR A 1 204 ? 1.736 10.680 2.646 1.00 93.62 204 TYR A CA 1
ATOM 1525 C C . TYR A 1 204 ? 0.881 11.294 3.740 1.00 93.62 204 TYR A C 1
ATOM 1527 O O . TYR A 1 204 ? 1.385 11.639 4.808 1.00 93.62 204 TYR A O 1
ATOM 1535 N N . GLN A 1 205 ? -0.415 11.370 3.474 1.00 95.19 205 GLN A N 1
ATOM 1536 C CA . GLN A 1 205 ? -1.447 11.783 4.412 1.00 95.19 205 GLN A CA 1
ATOM 1537 C C . GLN A 1 205 ? -2.443 10.627 4.547 1.00 95.19 205 GLN A C 1
ATOM 1539 O O . GLN A 1 205 ? -3.167 10.306 3.602 1.00 95.19 205 GLN A O 1
ATOM 1544 N N . LEU A 1 206 ? -2.415 9.963 5.701 1.00 97.31 206 LEU A N 1
ATOM 1545 C CA . LEU A 1 206 ? -3.370 8.932 6.092 1.00 97.31 206 LEU A CA 1
ATOM 1546 C C . LEU A 1 206 ? -4.523 9.612 6.825 1.00 97.31 206 LEU A C 1
ATOM 1548 O O . LEU A 1 206 ? -4.303 10.199 7.880 1.00 97.31 206 LEU A O 1
ATOM 1552 N N . ARG A 1 207 ? -5.733 9.504 6.281 1.00 96.69 207 ARG A N 1
ATOM 1553 C CA . ARG A 1 207 ? -6.963 9.992 6.904 1.00 96.69 207 ARG A CA 1
ATOM 1554 C C . ARG A 1 207 ? -7.877 8.831 7.220 1.00 96.69 207 ARG A C 1
ATOM 1556 O O . ARG A 1 207 ? -8.073 7.952 6.385 1.00 96.69 207 ARG A O 1
ATOM 1563 N N . VAL A 1 208 ? -8.428 8.823 8.421 1.00 97.81 208 VAL A N 1
ATOM 1564 C CA . VAL A 1 208 ? -9.353 7.789 8.868 1.00 97.81 208 VAL A CA 1
ATOM 1565 C C . VAL A 1 208 ? -10.583 8.459 9.437 1.00 97.81 208 VAL A C 1
ATOM 1567 O O . VAL A 1 208 ? -10.484 9.237 10.384 1.00 97.81 208 VAL A O 1
ATOM 1570 N N . ARG A 1 209 ? -11.740 8.145 8.859 1.00 97.56 209 ARG A N 1
ATOM 1571 C CA . ARG A 1 209 ? -13.027 8.613 9.353 1.00 97.56 209 ARG A CA 1
ATOM 1572 C C . ARG A 1 209 ? -13.583 7.581 10.321 1.00 97.56 209 ARG A C 1
ATOM 1574 O O . ARG A 1 209 ? -13.922 6.469 9.917 1.00 97.56 209 ARG A O 1
ATOM 1581 N N . LEU A 1 210 ? -13.612 7.928 11.604 1.00 97.00 210 LEU A N 1
ATOM 1582 C CA . LEU A 1 210 ? -13.939 6.999 12.683 1.00 97.00 210 LEU A CA 1
ATOM 1583 C C . LEU A 1 210 ? -14.781 7.652 13.788 1.00 97.00 210 LEU A C 1
ATOM 1585 O O . LEU A 1 210 ? -14.797 8.871 13.926 1.00 97.00 210 LEU A O 1
ATOM 1589 N N . ALA A 1 211 ? -15.477 6.838 14.574 1.00 96.81 211 ALA A N 1
ATOM 1590 C CA . ALA A 1 211 ? -16.280 7.244 15.726 1.00 96.81 211 ALA A CA 1
ATOM 1591 C C . ALA A 1 211 ? -16.045 6.291 16.906 1.00 96.81 211 ALA A C 1
ATOM 1593 O O . ALA A 1 211 ? -15.738 5.117 16.698 1.00 96.81 211 ALA A O 1
ATOM 1594 N N . GLY A 1 212 ? -16.225 6.769 18.137 1.00 96.56 212 GLY A N 1
ATOM 1595 C CA . GLY A 1 212 ? -16.324 5.903 19.309 1.00 96.56 212 GLY A CA 1
ATOM 1596 C C . GLY A 1 212 ? -17.771 5.459 19.530 1.00 96.56 212 GLY A C 1
ATOM 1597 O O . GLY A 1 212 ? -18.691 6.278 19.529 1.00 96.56 212 GLY A O 1
ATOM 1598 N N . GLU A 1 213 ? -17.984 4.171 19.759 1.00 94.81 213 GLU A N 1
ATOM 1599 C CA . GLU A 1 213 ? -19.277 3.600 20.143 1.00 94.81 213 GLU A CA 1
ATOM 1600 C C . GLU A 1 213 ? -19.166 3.012 21.546 1.00 94.81 213 GLU A C 1
ATOM 1602 O O . GLU A 1 213 ? -18.232 2.251 21.815 1.00 94.81 213 GLU A O 1
ATOM 1607 N N . SER A 1 214 ? -20.111 3.336 22.434 1.00 93.12 214 SER A N 1
ATOM 1608 C CA . SER A 1 214 ? -20.188 2.717 23.759 1.00 93.12 214 SER A CA 1
ATOM 1609 C C . SER A 1 214 ? -21.609 2.369 24.201 1.00 93.12 214 SER A C 1
ATOM 1611 O O . SER A 1 214 ? -22.582 2.956 23.740 1.00 93.12 214 SER A O 1
ATOM 1613 N N . SER A 1 215 ? -21.750 1.429 25.138 1.00 90.38 215 SER A N 1
ATOM 1614 C CA . SER A 1 215 ? -23.039 1.136 25.788 1.00 90.38 215 SER A CA 1
ATOM 1615 C C . SER A 1 215 ? -23.523 2.274 26.696 1.00 90.38 215 SER A C 1
ATOM 1617 O O . SER A 1 215 ? -24.728 2.483 26.869 1.00 90.38 215 SER A O 1
ATOM 1619 N N . ASP A 1 216 ? -22.581 2.998 27.300 1.00 89.25 216 ASP A N 1
ATOM 1620 C CA . ASP A 1 216 ? -22.804 4.045 28.293 1.00 89.25 216 ASP A CA 1
ATOM 1621 C C . ASP A 1 216 ? -21.525 4.884 28.510 1.00 89.25 216 ASP A C 1
ATOM 1623 O O . ASP A 1 216 ? -20.446 4.562 27.999 1.00 89.25 216 ASP A O 1
ATOM 1627 N N . GLU A 1 217 ? -21.650 5.980 29.262 1.00 89.81 217 GLU A N 1
ATOM 1628 C CA . GLU A 1 217 ? -20.550 6.915 29.542 1.00 89.81 217 GLU A CA 1
ATOM 1629 C C . GLU A 1 217 ? -19.464 6.318 30.446 1.00 89.81 217 GLU A C 1
ATOM 1631 O O . GLU A 1 217 ? -18.282 6.610 30.261 1.00 89.81 217 GLU A O 1
ATOM 1636 N N . LYS A 1 218 ? -19.833 5.457 31.404 1.00 89.94 218 LYS A N 1
ATOM 1637 C CA . LYS A 1 218 ? -18.871 4.808 32.308 1.00 89.94 218 LYS A CA 1
ATOM 1638 C C . LYS A 1 218 ? -17.963 3.869 31.517 1.00 89.94 218 LYS A C 1
ATOM 1640 O O . LYS A 1 218 ? -16.755 3.867 31.727 1.00 89.94 218 LYS A O 1
ATOM 1645 N N . THR A 1 219 ? -18.538 3.120 30.584 1.00 90.44 219 THR A N 1
ATOM 1646 C CA . THR A 1 219 ? -17.829 2.207 29.690 1.00 90.44 219 THR A CA 1
ATOM 1647 C C . THR A 1 219 ? -16.967 2.960 28.671 1.00 90.44 219 THR A C 1
ATOM 1649 O O . THR A 1 219 ? -15.825 2.567 28.440 1.00 90.44 219 THR A O 1
ATOM 1652 N N . ALA A 1 220 ? -17.449 4.084 28.123 1.00 92.25 220 ALA A N 1
ATOM 1653 C CA . ALA A 1 220 ? -16.631 4.963 27.277 1.00 92.25 220 ALA A CA 1
ATOM 1654 C C . ALA A 1 220 ? -15.400 5.491 28.023 1.00 92.25 220 ALA A C 1
ATOM 1656 O O . ALA A 1 220 ? -14.276 5.349 27.546 1.00 92.25 220 ALA A O 1
ATOM 1657 N N . LYS A 1 221 ? -15.613 6.054 29.218 1.00 91.88 221 LYS A N 1
ATOM 1658 C CA . LYS A 1 221 ? -14.541 6.591 30.058 1.00 91.88 221 LYS A CA 1
ATOM 1659 C C . LYS A 1 221 ? -13.536 5.507 30.435 1.00 91.88 221 LYS A C 1
ATOM 1661 O O . LYS A 1 221 ? -12.340 5.702 30.260 1.00 91.88 221 LYS A O 1
ATOM 1666 N N . TRP A 1 222 ? -14.021 4.342 30.862 1.00 91.25 222 TRP A N 1
ATOM 1667 C CA . TRP A 1 222 ? -13.177 3.182 31.140 1.00 91.25 222 TRP A CA 1
ATOM 1668 C C . TRP A 1 222 ? -12.302 2.808 29.938 1.00 91.25 222 TRP A C 1
ATOM 1670 O O . TRP A 1 222 ? -11.103 2.583 30.100 1.00 91.25 222 TRP A O 1
ATOM 1680 N N . PHE A 1 223 ? -12.868 2.772 28.730 1.00 92.69 223 PHE A N 1
ATOM 1681 C CA . PHE A 1 223 ? -12.103 2.453 27.530 1.00 92.69 223 PHE A CA 1
ATOM 1682 C C . PHE A 1 223 ? -11.030 3.514 27.258 1.00 92.69 223 PHE A C 1
ATOM 1684 O O . PHE A 1 223 ? -9.871 3.177 27.043 1.00 92.69 223 PHE A O 1
ATOM 1691 N N . GLN A 1 224 ? -11.384 4.795 27.338 1.00 93.38 224 GLN A N 1
ATOM 1692 C CA . GLN A 1 224 ? -10.451 5.905 27.119 1.00 93.38 224 GLN A CA 1
ATOM 1693 C C . GLN A 1 224 ? -9.330 5.979 28.174 1.00 93.38 224 GLN A C 1
ATOM 1695 O O . GLN A 1 224 ? -8.232 6.430 27.861 1.00 93.38 224 GLN A O 1
ATOM 1700 N N . GLU A 1 225 ? -9.579 5.530 29.406 1.00 92.62 225 GLU A N 1
ATOM 1701 C CA . GLU A 1 225 ? -8.579 5.472 30.484 1.00 92.62 225 GLU A CA 1
ATOM 1702 C C . GLU A 1 225 ? -7.627 4.275 30.359 1.00 92.62 225 GLU A C 1
ATOM 1704 O O . GLU A 1 225 ? -6.504 4.321 30.862 1.00 92.62 225 GLU A O 1
ATOM 1709 N N . ASN A 1 226 ? -8.069 3.192 29.714 1.00 91.88 226 ASN A N 1
ATOM 1710 C CA . ASN A 1 226 ? -7.307 1.946 29.634 1.00 91.88 226 ASN A CA 1
ATOM 1711 C C . ASN A 1 226 ? -6.637 1.716 28.280 1.00 91.88 226 ASN A C 1
ATOM 1713 O O . ASN A 1 226 ? -5.659 0.969 28.217 1.00 91.88 226 ASN A O 1
ATOM 1717 N N . PHE A 1 227 ? -7.139 2.340 27.215 1.00 94.19 227 PHE A N 1
ATOM 1718 C CA . PHE A 1 227 ? -6.701 2.090 25.850 1.00 94.19 227 PHE A CA 1
ATOM 1719 C C . PHE A 1 227 ? -6.282 3.357 25.125 1.00 94.19 227 PHE A C 1
ATOM 1721 O O . PHE A 1 227 ? -6.922 4.403 25.205 1.00 94.19 227 PHE A O 1
ATOM 1728 N N . THR A 1 228 ? -5.248 3.217 24.306 1.00 95.88 228 THR A N 1
ATOM 1729 C CA . THR A 1 228 ? -4.830 4.238 23.353 1.00 95.88 228 THR A CA 1
ATOM 1730 C C . THR A 1 228 ? -5.126 3.762 21.939 1.00 95.88 228 THR A C 1
ATOM 1732 O O . THR A 1 228 ? -4.754 2.655 21.548 1.00 95.88 228 THR A O 1
ATOM 1735 N N . CYS A 1 229 ? -5.782 4.621 21.164 1.00 97.62 229 CYS A N 1
ATOM 1736 C CA . CYS A 1 229 ? -6.036 4.404 19.747 1.00 97.62 229 CYS A CA 1
ATOM 1737 C C . CYS A 1 229 ? -4.980 5.159 18.937 1.00 97.62 229 CYS A C 1
ATOM 1739 O O . CYS A 1 229 ? -4.680 6.306 19.258 1.00 97.62 229 CYS A O 1
ATOM 1741 N N . ARG A 1 230 ? -4.411 4.548 17.896 1.00 98.19 230 ARG A N 1
ATOM 1742 C CA . ARG A 1 230 ? -3.348 5.152 17.082 1.00 98.19 230 ARG A CA 1
ATOM 1743 C C . ARG A 1 230 ? -3.547 4.916 15.599 1.00 98.19 230 ARG A C 1
ATOM 1745 O O . ARG A 1 230 ? -3.914 3.816 15.189 1.00 98.19 230 ARG A O 1
ATOM 1752 N N . LEU A 1 231 ? -3.199 5.918 14.798 1.00 98.62 231 LEU A N 1
ATOM 1753 C CA . LEU A 1 231 ? -2.904 5.734 13.377 1.00 98.62 231 LEU A CA 1
ATOM 1754 C C . LEU A 1 231 ? -1.405 5.520 13.218 1.00 98.62 231 LEU A C 1
ATOM 1756 O O . LEU A 1 231 ? -0.618 6.187 13.888 1.00 98.62 231 LEU A O 1
ATOM 1760 N N . GLN A 1 232 ? -1.000 4.611 12.335 1.00 98.56 232 GLN A N 1
ATOM 1761 C CA . GLN A 1 232 ? 0.406 4.272 12.138 1.00 98.56 232 GLN A CA 1
ATOM 1762 C C . GLN A 1 232 ? 0.770 4.134 10.667 1.00 98.56 232 GLN A C 1
ATOM 1764 O O . GLN A 1 232 ? 0.036 3.537 9.882 1.00 98.56 232 GLN A O 1
ATOM 1769 N N . PHE A 1 233 ? 1.979 4.584 10.340 1.00 98.31 233 PHE A N 1
ATOM 1770 C CA . PHE A 1 233 ? 2.745 4.049 9.222 1.00 98.31 233 PHE A CA 1
ATOM 1771 C C . PHE A 1 233 ? 3.776 3.059 9.754 1.00 98.31 233 PHE A C 1
ATOM 1773 O O . PHE A 1 233 ? 4.454 3.338 10.746 1.00 98.31 233 PHE A O 1
ATOM 1780 N N . PHE A 1 234 ? 3.958 1.932 9.072 1.00 97.62 234 PHE A N 1
ATOM 1781 C CA . PHE A 1 234 ? 4.941 0.923 9.456 1.00 97.62 234 PHE A CA 1
ATOM 1782 C C . PHE A 1 234 ? 5.699 0.353 8.257 1.00 97.62 234 PHE A C 1
ATOM 1784 O O . PHE A 1 234 ? 5.259 0.425 7.113 1.00 97.62 234 PHE A O 1
ATOM 1791 N N . GLN A 1 235 ? 6.852 -0.241 8.542 1.00 96.31 235 GLN A N 1
ATOM 1792 C CA . GLN A 1 235 ? 7.666 -1.003 7.604 1.00 96.31 235 GLN A CA 1
ATOM 1793 C C . GLN A 1 235 ? 7.589 -2.491 7.942 1.00 96.31 235 GLN A C 1
ATOM 1795 O O . GLN A 1 235 ? 7.697 -2.858 9.111 1.00 96.31 235 GLN A O 1
ATOM 1800 N N . PHE A 1 236 ? 7.462 -3.353 6.934 1.00 94.94 236 PHE A N 1
ATOM 1801 C CA . PHE A 1 236 ? 7.594 -4.800 7.132 1.00 94.94 236 PHE A CA 1
ATOM 1802 C C . PHE A 1 236 ? 9.049 -5.177 7.420 1.00 94.94 236 PHE A C 1
ATOM 1804 O O . PHE A 1 236 ? 9.960 -4.702 6.738 1.00 94.94 236 PHE A O 1
ATOM 1811 N N . THR A 1 237 ? 9.275 -6.063 8.388 1.00 94.50 237 THR A N 1
ATOM 1812 C CA . THR A 1 237 ? 10.631 -6.511 8.752 1.00 94.50 237 THR A CA 1
ATOM 1813 C C . THR A 1 237 ? 11.018 -7.843 8.110 1.00 94.50 237 THR A C 1
ATOM 1815 O O . THR A 1 237 ? 12.171 -8.254 8.205 1.00 94.50 237 THR A O 1
ATOM 1818 N N . GLU A 1 238 ? 10.094 -8.495 7.398 1.00 92.06 238 GLU A N 1
ATOM 1819 C CA . GLU A 1 238 ? 10.321 -9.782 6.738 1.00 92.06 238 GLU A CA 1
ATOM 1820 C C . GLU A 1 238 ? 9.638 -9.907 5.367 1.00 92.06 238 GLU A C 1
ATOM 1822 O O . GLU A 1 238 ? 8.659 -9.229 5.056 1.00 92.06 238 GLU A O 1
ATOM 1827 N N . ARG A 1 239 ? 10.172 -10.799 4.519 1.00 89.25 239 ARG A N 1
ATOM 1828 C CA . ARG A 1 239 ? 9.820 -10.924 3.086 1.00 89.25 239 ARG A CA 1
ATOM 1829 C C . ARG A 1 239 ? 8.411 -11.446 2.812 1.00 89.25 239 ARG A C 1
ATOM 1831 O O . ARG A 1 239 ? 7.860 -11.161 1.752 1.00 89.25 239 ARG A O 1
ATOM 1838 N N . THR A 1 240 ? 7.843 -12.205 3.739 1.00 88.88 240 THR A N 1
ATOM 1839 C CA . THR A 1 240 ? 6.440 -12.661 3.726 1.00 88.88 240 THR A CA 1
ATOM 1840 C C . THR A 1 240 ? 5.464 -11.482 3.820 1.00 88.88 240 THR A C 1
ATOM 1842 O O . THR A 1 240 ? 4.312 -11.601 3.393 1.00 88.88 240 THR A O 1
ATOM 1845 N N . LYS A 1 241 ? 5.937 -10.330 4.326 1.00 90.00 241 LYS A N 1
ATOM 1846 C CA . LYS A 1 241 ? 5.146 -9.139 4.653 1.00 90.00 241 LYS A CA 1
ATOM 1847 C C . LYS A 1 241 ? 3.969 -9.469 5.570 1.00 90.00 241 LYS A C 1
ATOM 1849 O O . LYS A 1 241 ? 2.831 -9.068 5.330 1.00 90.00 241 LYS A O 1
ATOM 1854 N N . ASN A 1 242 ? 4.253 -10.253 6.600 1.00 91.56 242 ASN A N 1
ATOM 1855 C CA . ASN A 1 242 ? 3.356 -10.440 7.726 1.00 91.56 242 ASN A CA 1
ATOM 1856 C C . ASN A 1 242 ? 3.314 -9.136 8.542 1.00 91.56 242 ASN A C 1
ATOM 1858 O O . ASN A 1 242 ? 4.357 -8.639 8.966 1.00 91.56 242 ASN A O 1
ATOM 1862 N N . ALA A 1 243 ? 2.126 -8.572 8.763 1.00 92.31 243 ALA A N 1
ATOM 1863 C CA . ALA A 1 243 ? 1.980 -7.304 9.481 1.00 92.31 243 ALA A CA 1
ATOM 1864 C C . ALA A 1 243 ? 2.201 -7.437 11.005 1.00 92.31 243 ALA A C 1
ATOM 1866 O O . ALA A 1 243 ? 2.384 -6.430 11.694 1.00 92.31 243 ALA A O 1
ATOM 1867 N N . ALA A 1 244 ? 2.259 -8.662 11.539 1.00 91.75 244 ALA A N 1
ATOM 1868 C CA . ALA A 1 244 ? 2.718 -8.921 12.903 1.00 91.75 244 ALA A CA 1
ATOM 1869 C C . ALA A 1 244 ? 4.211 -8.582 13.070 1.00 91.75 244 ALA A C 1
ATOM 1871 O O . ALA A 1 244 ? 4.625 -8.094 14.118 1.00 91.75 244 ALA A O 1
ATOM 1872 N N . HIS A 1 245 ? 5.007 -8.753 12.010 1.00 93.69 245 HIS A N 1
ATOM 1873 C CA . HIS A 1 245 ? 6.437 -8.453 11.981 1.00 93.69 245 HIS A CA 1
ATOM 1874 C C . HIS A 1 245 ? 6.679 -7.105 11.291 1.00 93.69 245 HIS A C 1
ATOM 1876 O O . HIS A 1 245 ? 6.951 -7.006 10.087 1.00 93.69 245 HIS A O 1
ATOM 1882 N N . ARG A 1 246 ? 6.526 -6.037 12.080 1.00 94.69 246 ARG A N 1
ATOM 1883 C CA . ARG A 1 246 ? 6.592 -4.652 11.610 1.00 94.69 246 ARG A CA 1
ATOM 1884 C C . ARG A 1 246 ? 7.441 -3.762 12.510 1.00 94.69 246 ARG 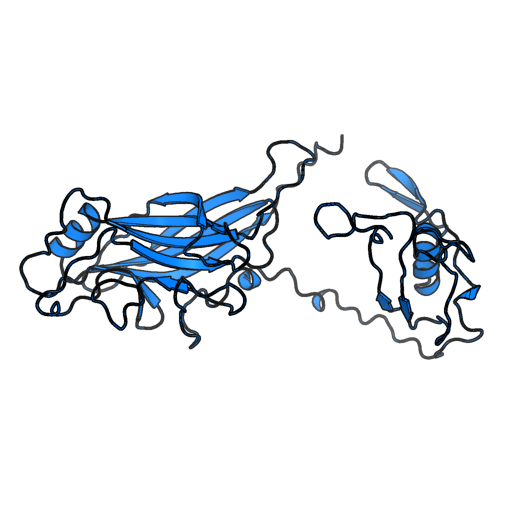A C 1
ATOM 1886 O O . ARG A 1 246 ? 7.564 -3.993 13.708 1.00 94.69 246 ARG A O 1
ATOM 1893 N N . LYS A 1 247 ? 7.955 -2.684 11.923 1.00 96.44 247 LYS A N 1
ATOM 1894 C CA . LYS A 1 247 ? 8.585 -1.557 12.612 1.00 96.44 247 LYS A CA 1
ATOM 1895 C C . LYS A 1 247 ? 7.753 -0.301 12.377 1.00 96.44 247 LYS A C 1
ATOM 1897 O O . LYS A 1 247 ? 7.585 0.110 11.230 1.00 96.44 247 LYS A O 1
ATOM 1902 N N . THR A 1 248 ? 7.273 0.334 13.440 1.00 97.38 248 THR A N 1
ATOM 1903 C CA . THR A 1 248 ? 6.559 1.615 13.342 1.00 97.38 248 THR A CA 1
ATOM 1904 C C . THR A 1 248 ? 7.492 2.708 12.814 1.00 97.38 248 THR A C 1
ATOM 1906 O O . THR A 1 248 ? 8.614 2.867 13.293 1.00 97.38 248 THR A O 1
ATOM 1909 N N . LEU A 1 249 ? 7.035 3.445 11.802 1.00 96.88 249 LEU A N 1
ATOM 1910 C CA . LEU A 1 249 ? 7.755 4.561 11.178 1.00 96.88 249 LEU A CA 1
ATOM 1911 C C . LEU A 1 249 ? 7.214 5.924 11.618 1.00 96.88 249 LEU A C 1
ATOM 1913 O O . LEU A 1 249 ? 7.968 6.892 11.695 1.00 96.88 249 LEU A O 1
A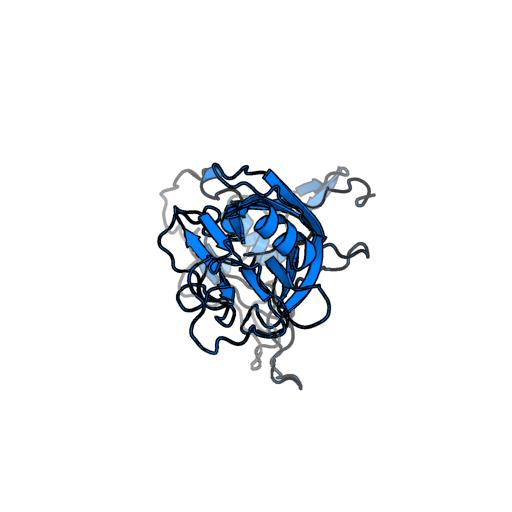TOM 1917 N N . ALA A 1 250 ? 5.907 6.003 11.858 1.00 97.88 250 ALA A N 1
ATOM 1918 C CA . ALA A 1 250 ? 5.221 7.167 12.400 1.00 97.88 250 ALA A CA 1
ATOM 1919 C C . ALA A 1 250 ? 3.941 6.705 13.097 1.00 97.88 250 ALA A C 1
ATOM 1921 O O . ALA A 1 250 ? 3.342 5.712 12.683 1.00 97.88 250 ALA A O 1
ATOM 1922 N N . SER A 1 251 ? 3.537 7.419 14.142 1.00 98.25 251 SER A N 1
ATOM 1923 C CA . SER A 1 251 ? 2.323 7.138 14.900 1.00 98.25 251 SER A CA 1
ATOM 1924 C C . SER A 1 251 ? 1.751 8.441 15.436 1.00 98.25 251 SER A C 1
ATOM 1926 O O . SER A 1 251 ? 2.518 9.330 15.800 1.00 98.25 251 SER A O 1
ATOM 1928 N N . VAL A 1 252 ? 0.429 8.531 15.517 1.00 98.38 252 VAL A N 1
ATOM 1929 C CA . VAL A 1 252 ? -0.277 9.597 16.238 1.00 98.38 252 VAL A CA 1
ATOM 1930 C C . VAL A 1 252 ? -1.402 8.975 17.048 1.00 98.38 252 VAL A C 1
ATOM 1932 O O . VAL A 1 252 ? -2.078 8.063 16.562 1.00 98.38 252 VAL A O 1
ATOM 1935 N N . ASP A 1 253 ? -1.565 9.438 18.281 1.00 98.06 253 ASP A N 1
ATOM 1936 C CA . ASP A 1 253 ? -2.679 9.042 19.134 1.00 98.06 253 ASP A CA 1
ATOM 1937 C C . ASP A 1 253 ? -3.949 9.761 18.661 1.00 98.06 253 ASP A C 1
ATOM 1939 O O . ASP A 1 253 ? -3.916 10.940 18.302 1.00 98.06 253 ASP A O 1
ATOM 1943 N N . VAL A 1 254 ? -5.068 9.041 18.624 1.00 96.25 254 VAL A N 1
ATOM 1944 C CA . VAL A 1 254 ? -6.374 9.573 18.226 1.00 96.25 254 VAL A CA 1
ATOM 1945 C C . VAL A 1 254 ? -7.378 9.396 19.354 1.00 96.25 254 VAL A C 1
ATOM 1947 O O . VAL A 1 254 ? -7.410 8.364 20.025 1.00 96.25 254 VAL A O 1
ATOM 1950 N N . HIS A 1 255 ? -8.218 10.409 19.547 1.00 94.25 255 HIS A N 1
ATOM 1951 C CA . HIS A 1 255 ? -9.159 10.487 20.663 1.00 94.25 255 HIS A CA 1
ATOM 1952 C C . HIS A 1 255 ? -10.580 10.717 20.137 1.00 94.25 255 HIS A C 1
ATOM 1954 O O . HIS A 1 255 ? -11.067 11.845 20.168 1.00 94.25 255 HIS A O 1
ATOM 1960 N N . PRO A 1 256 ? -11.244 9.678 19.606 1.00 92.38 256 PRO A N 1
ATOM 1961 C CA . PRO A 1 256 ? -12.598 9.827 19.097 1.00 92.38 256 PRO A CA 1
ATOM 1962 C C . PRO A 1 256 ? -13.607 10.113 20.201 1.00 92.38 256 PRO A C 1
ATOM 1964 O O . PRO A 1 256 ? -13.501 9.594 21.317 1.00 92.38 256 PRO A O 1
ATOM 1967 N N . THR A 1 257 ? -14.638 10.877 19.850 1.00 92.38 257 THR A N 1
ATOM 1968 C CA . THR A 1 257 ? -15.806 11.064 20.706 1.00 92.38 257 THR A CA 1
ATOM 1969 C C . THR A 1 257 ? -16.613 9.766 20.765 1.00 92.38 257 THR A C 1
ATOM 1971 O O . THR A 1 257 ? -17.005 9.225 19.729 1.00 92.38 257 THR A O 1
ATOM 1974 N N . PHE A 1 258 ? -16.891 9.275 21.975 1.00 93.56 258 PHE A N 1
ATOM 1975 C CA . PHE A 1 258 ? -17.750 8.109 22.187 1.00 93.56 258 PHE A CA 1
ATOM 1976 C C . PHE A 1 258 ? -19.219 8.518 22.315 1.00 93.56 258 PHE A C 1
ATOM 1978 O O . PHE A 1 258 ? -19.545 9.508 22.969 1.00 93.56 258 PHE A O 1
ATOM 1985 N N . SER A 1 259 ? -20.104 7.744 21.690 1.00 89.75 259 SER A N 1
ATOM 1986 C CA . SER A 1 259 ? -21.551 7.965 21.685 1.00 89.75 259 SER A CA 1
ATOM 1987 C C . SER A 1 259 ? -22.311 6.663 21.935 1.00 89.75 259 SER A C 1
ATOM 1989 O O . SER A 1 259 ? -21.886 5.594 21.494 1.00 89.75 259 SER A O 1
ATOM 1991 N N . LYS A 1 260 ? -23.461 6.775 22.613 1.00 82.44 260 LYS A N 1
ATOM 1992 C CA . LYS A 1 260 ? -24.377 5.659 22.899 1.00 82.44 260 LYS A CA 1
ATOM 1993 C C . LYS A 1 260 ? -25.403 5.396 21.795 1.00 82.44 260 LYS A C 1
ATOM 1995 O O . LYS A 1 260 ? -25.872 4.273 21.648 1.00 82.44 260 LYS A O 1
ATOM 2000 N N . THR A 1 261 ? -25.824 6.434 21.076 1.00 76.00 261 THR A N 1
ATOM 2001 C CA . THR A 1 261 ? -26.962 6.360 20.147 1.00 76.00 261 THR A CA 1
ATOM 2002 C C . THR A 1 261 ? -26.484 6.328 18.706 1.00 76.00 261 THR A C 1
ATOM 2004 O O . THR A 1 261 ? -26.512 5.288 18.057 1.00 76.00 261 THR A O 1
ATOM 2007 N N . THR A 1 262 ? -26.015 7.473 18.222 1.00 82.69 262 THR A N 1
ATOM 2008 C CA . THR A 1 262 ? -25.559 7.660 16.848 1.00 82.69 262 THR A CA 1
ATOM 2009 C C . THR A 1 262 ? -24.051 7.881 16.866 1.00 82.69 262 THR A C 1
ATOM 2011 O O . THR A 1 262 ? -23.604 8.833 17.519 1.00 82.69 262 THR A O 1
ATOM 2014 N N . PRO A 1 263 ? -23.254 7.044 16.178 1.00 86.56 263 PRO A N 1
ATOM 2015 C CA . PRO A 1 263 ? -21.819 7.259 16.060 1.00 86.56 263 PRO A CA 1
ATOM 2016 C C . PRO A 1 263 ? -21.541 8.626 15.427 1.00 86.56 263 PRO A C 1
ATOM 2018 O O . PRO A 1 263 ? -22.067 8.954 14.361 1.00 86.56 263 PRO A O 1
ATOM 2021 N N . LYS A 1 264 ? -20.727 9.447 16.093 1.00 92.31 264 LYS A N 1
ATOM 2022 C CA . LYS A 1 264 ? -20.305 10.748 15.573 1.00 92.31 264 LYS A CA 1
ATOM 2023 C C . LYS A 1 264 ? -18.974 10.570 14.852 1.00 92.31 264 LYS A C 1
ATOM 2025 O O . LYS A 1 264 ? -17.934 10.526 15.496 1.00 92.31 264 LYS A O 1
ATOM 2030 N N . PHE A 1 265 ? -19.023 10.431 13.531 1.00 95.00 265 PHE A N 1
ATOM 2031 C CA . PHE A 1 265 ? -17.818 10.252 12.724 1.00 95.00 265 PHE A CA 1
ATOM 2032 C C . PHE A 1 265 ? -16.994 11.534 12.646 1.00 95.00 265 PHE A C 1
ATOM 2034 O O . PHE A 1 265 ? -17.499 12.605 12.304 1.00 95.00 265 PHE A O 1
ATOM 2041 N N . GLU A 1 266 ? -15.710 11.385 12.933 1.00 96.56 266 GLU A N 1
ATOM 2042 C CA . GLU A 1 266 ? -14.693 12.424 12.924 1.00 96.56 266 GLU A CA 1
ATOM 2043 C C . GLU A 1 266 ? -13.542 11.981 12.020 1.00 96.56 266 GLU A C 1
ATOM 2045 O O . GLU A 1 266 ? -13.269 10.788 11.876 1.00 96.56 266 GLU A O 1
ATOM 2050 N N . GLU A 1 267 ? -12.868 12.938 11.388 1.00 97.31 267 GLU A N 1
ATOM 2051 C CA . GLU A 1 267 ? -11.698 12.655 10.561 1.00 97.31 267 GLU A CA 1
ATOM 2052 C C . GLU A 1 267 ? -10.426 12.817 11.393 1.00 97.31 267 GLU A C 1
ATOM 2054 O O . GLU A 1 267 ? -10.165 13.880 11.953 1.00 97.31 267 GLU A O 1
ATOM 2059 N N . MET A 1 268 ? -9.639 11.748 11.461 1.00 97.06 268 MET A N 1
ATOM 2060 C CA . MET A 1 268 ? -8.344 11.707 12.128 1.00 97.06 268 MET A CA 1
ATOM 2061 C C . MET A 1 268 ? -7.237 11.597 11.084 1.00 97.06 268 MET A C 1
ATOM 2063 O O . MET A 1 268 ? -7.402 10.902 10.079 1.00 97.06 268 MET A O 1
ATOM 2067 N N . GLU A 1 269 ? -6.093 12.239 11.322 1.00 97.19 269 GLU A N 1
ATOM 2068 C CA . GLU A 1 269 ? -5.037 12.356 10.315 1.00 97.19 269 GLU A CA 1
ATOM 2069 C C . GLU A 1 269 ? -3.632 12.056 10.853 1.00 97.19 269 GLU A C 1
ATOM 2071 O O . GLU A 1 269 ? -3.257 12.478 11.944 1.00 97.19 269 GLU A O 1
ATOM 2076 N N . LEU A 1 270 ? -2.829 11.373 10.030 1.00 98.19 270 LEU A N 1
ATOM 2077 C CA . LEU A 1 270 ? -1.387 11.213 10.193 1.00 98.19 270 LEU A CA 1
ATOM 2078 C C . LEU A 1 270 ? -0.666 11.584 8.894 1.00 98.19 270 LEU A C 1
ATOM 2080 O O . LEU A 1 270 ? -0.833 10.924 7.866 1.00 98.19 270 LEU A O 1
ATOM 2084 N N . VAL A 1 271 ? 0.204 12.592 8.956 1.00 96.81 271 VAL A N 1
ATOM 2085 C CA . VAL A 1 271 ? 1.068 12.990 7.836 1.00 96.81 271 VAL A CA 1
ATOM 2086 C C . VAL A 1 271 ? 2.498 12.530 8.089 1.00 96.81 271 VAL A C 1
ATOM 2088 O O . VAL A 1 271 ? 3.049 12.731 9.172 1.00 96.81 271 VAL A O 1
ATOM 2091 N N . LYS A 1 272 ? 3.128 11.921 7.081 1.00 95.56 272 LYS A N 1
ATOM 2092 C CA . LYS A 1 272 ? 4.536 11.530 7.146 1.00 95.56 272 LYS A CA 1
ATOM 2093 C C . LYS A 1 272 ? 5.243 11.737 5.815 1.00 95.56 272 LYS A C 1
ATOM 2095 O O . LYS A 1 272 ? 4.807 11.254 4.772 1.00 95.56 272 LYS A O 1
ATOM 2100 N N . GLU A 1 273 ? 6.384 12.415 5.879 1.00 93.94 273 GLU A N 1
ATOM 2101 C CA . GLU A 1 273 ? 7.326 12.513 4.770 1.00 93.94 273 GLU A CA 1
ATOM 2102 C C . GLU A 1 273 ? 8.309 11.327 4.782 1.00 93.94 273 GLU A C 1
ATOM 2104 O O . GLU A 1 273 ? 8.987 11.060 5.782 1.00 93.94 273 GLU A O 1
ATOM 2109 N N . PHE A 1 274 ? 8.371 10.614 3.655 1.00 92.44 274 PHE A N 1
ATOM 2110 C CA . PHE A 1 274 ? 9.267 9.488 3.385 1.00 92.44 274 PHE A CA 1
ATOM 2111 C C . PHE A 1 274 ? 10.259 9.856 2.280 1.00 92.44 274 PHE A C 1
ATOM 2113 O O . PHE A 1 274 ? 10.171 9.384 1.143 1.00 92.44 274 PHE A O 1
ATOM 2120 N N . VAL A 1 275 ? 11.197 10.738 2.614 1.00 88.75 275 VAL A N 1
ATOM 2121 C CA . VAL A 1 275 ? 12.285 11.160 1.725 1.00 88.75 275 VAL A CA 1
ATOM 2122 C C . VAL A 1 275 ? 13.631 10.937 2.399 1.00 88.75 275 VAL A C 1
ATOM 2124 O O . VAL A 1 275 ? 13.734 10.864 3.623 1.00 88.75 275 VAL A O 1
ATOM 2127 N N . ASN A 1 276 ? 14.681 10.803 1.591 1.00 83.38 276 ASN A N 1
ATOM 2128 C CA . ASN A 1 276 ? 16.034 10.824 2.121 1.00 83.38 276 ASN A CA 1
ATOM 2129 C C . ASN A 1 276 ? 16.372 12.277 2.504 1.00 83.38 276 ASN A C 1
ATOM 2131 O O . ASN A 1 276 ? 16.207 13.155 1.652 1.00 83.38 276 ASN A O 1
ATOM 2135 N N . PRO A 1 277 ? 16.825 12.549 3.741 1.00 81.38 277 PRO A N 1
ATOM 2136 C CA . PRO A 1 277 ? 17.206 13.902 4.141 1.00 81.38 277 PRO A CA 1
ATOM 2137 C C . PRO A 1 277 ? 18.432 14.414 3.371 1.00 81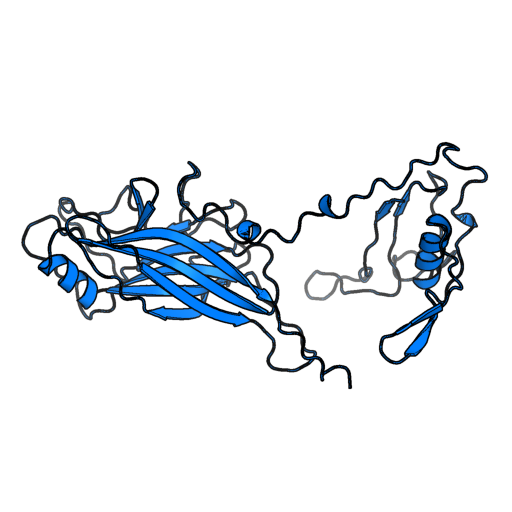.38 277 PRO A C 1
ATOM 2139 O O . PRO A 1 277 ? 18.607 15.621 3.241 1.00 81.38 277 PRO A O 1
ATOM 2142 N N . ASN A 1 278 ? 19.262 13.515 2.831 1.00 79.25 278 ASN A N 1
ATOM 2143 C CA . ASN A 1 278 ? 20.433 13.880 2.043 1.00 79.25 278 ASN A CA 1
ATOM 2144 C C . ASN A 1 278 ? 20.039 14.102 0.571 1.00 79.25 278 ASN A C 1
ATOM 2146 O O . ASN A 1 278 ? 19.554 13.167 -0.080 1.00 79.25 278 ASN A O 1
ATOM 2150 N N . PRO A 1 279 ? 20.266 15.304 0.008 1.00 73.38 279 PRO A N 1
ATOM 2151 C CA . PRO A 1 279 ? 19.996 15.581 -1.400 1.00 73.38 279 PRO A CA 1
ATOM 2152 C C . PRO A 1 279 ? 20.703 14.585 -2.332 1.00 73.38 279 PRO A C 1
ATOM 2154 O O . PRO A 1 279 ? 21.875 14.273 -2.150 1.00 73.38 279 PRO A O 1
ATOM 2157 N N . GLY A 1 280 ? 19.982 14.075 -3.335 1.00 66.00 280 GLY A N 1
ATOM 2158 C CA . GLY A 1 280 ? 20.513 13.133 -4.331 1.00 66.00 280 GLY A CA 1
ATOM 2159 C C . GLY A 1 280 ? 20.608 11.671 -3.876 1.00 66.00 280 GLY A C 1
ATOM 2160 O O . GLY A 1 280 ? 20.844 10.798 -4.707 1.00 66.00 280 GLY A O 1
ATOM 2161 N N . ALA A 1 281 ? 20.382 11.373 -2.595 1.00 72.38 281 ALA A N 1
ATOM 2162 C CA . ALA A 1 281 ? 20.384 10.002 -2.103 1.00 72.38 281 ALA A CA 1
ATOM 2163 C C . ALA A 1 281 ? 19.007 9.332 -2.263 1.00 72.38 281 ALA A C 1
ATOM 2165 O O . ALA A 1 281 ? 17.956 9.940 -2.050 1.00 72.38 281 ALA A O 1
ATOM 2166 N N . ASN A 1 282 ? 19.012 8.042 -2.608 1.00 74.94 282 ASN A N 1
ATOM 2167 C CA . ASN A 1 282 ? 17.787 7.260 -2.767 1.00 74.94 282 ASN A CA 1
ATOM 2168 C C . ASN A 1 282 ? 17.112 7.001 -1.411 1.00 74.94 282 ASN A C 1
ATOM 2170 O O . ASN A 1 282 ? 17.779 6.740 -0.407 1.00 74.94 282 ASN A O 1
ATOM 2174 N N . PHE A 1 283 ? 15.779 7.033 -1.387 1.00 83.62 283 PHE A N 1
ATOM 2175 C CA . PHE A 1 283 ? 14.972 6.553 -0.265 1.00 83.62 283 PHE A CA 1
ATOM 2176 C C . PHE A 1 283 ? 14.454 5.144 -0.574 1.00 83.62 283 PHE A C 1
ATOM 2178 O O . PHE A 1 283 ? 14.120 4.843 -1.719 1.00 83.62 283 PHE A O 1
ATOM 2185 N N . SER A 1 284 ? 14.371 4.280 0.437 1.00 83.81 284 SER A N 1
ATOM 2186 C CA . SER A 1 284 ? 13.833 2.928 0.287 1.00 83.81 284 SER A CA 1
ATOM 2187 C C . SER A 1 284 ? 12.876 2.594 1.422 1.00 83.81 284 SER A C 1
ATOM 2189 O O . SER A 1 284 ? 13.211 2.748 2.594 1.00 83.81 284 SER A O 1
ATOM 2191 N N . PHE A 1 285 ? 11.715 2.041 1.068 1.00 86.31 285 PHE A N 1
ATOM 2192 C CA . PHE A 1 285 ? 10.782 1.428 2.017 1.00 86.31 285 PHE A CA 1
ATOM 2193 C C . PHE A 1 285 ? 11.221 0.022 2.455 1.00 86.31 285 PHE A C 1
ATOM 2195 O O . PHE A 1 285 ? 10.475 -0.674 3.143 1.00 86.31 285 PHE A O 1
ATOM 2202 N N . GLY A 1 286 ? 12.427 -0.425 2.089 1.00 89.12 286 GLY A N 1
ATOM 2203 C CA . GLY A 1 286 ? 12.927 -1.756 2.418 1.00 89.12 286 GLY A CA 1
ATOM 2204 C C . GLY A 1 286 ? 12.027 -2.840 1.829 1.00 89.12 286 GLY A C 1
ATOM 2205 O O . GLY A 1 286 ? 11.963 -3.003 0.614 1.00 89.12 286 GLY A O 1
ATOM 2206 N N . ILE A 1 287 ? 11.334 -3.581 2.696 1.00 89.4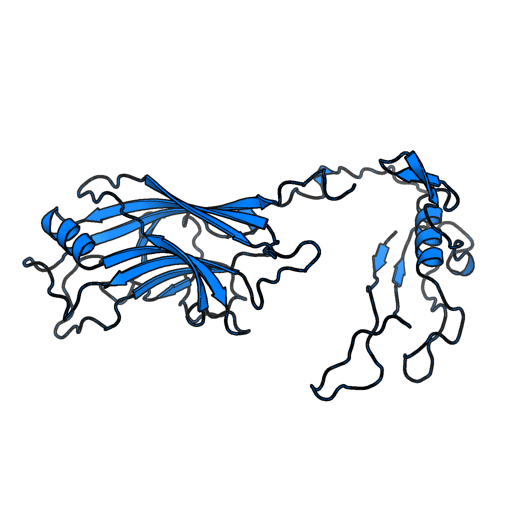4 287 ILE A N 1
ATOM 2207 C CA . ILE A 1 287 ? 10.470 -4.704 2.301 1.00 89.44 287 ILE A CA 1
ATOM 2208 C C . ILE A 1 287 ? 9.011 -4.258 2.046 1.00 89.44 287 ILE A C 1
ATOM 2210 O O . ILE A 1 287 ? 8.213 -5.016 1.492 1.00 89.44 287 ILE A O 1
ATOM 2214 N N . GLY A 1 288 ? 8.663 -3.006 2.353 1.00 92.50 288 GLY A N 1
ATOM 2215 C CA . GLY A 1 288 ? 7.367 -2.409 2.024 1.00 92.50 288 GLY A CA 1
ATOM 2216 C C . GLY A 1 288 ? 6.876 -1.432 3.088 1.00 92.50 288 GLY A C 1
ATOM 2217 O O . GLY A 1 288 ? 7.388 -1.413 4.207 1.00 92.50 288 GLY A O 1
ATOM 2218 N N . LEU A 1 289 ? 5.861 -0.650 2.723 1.00 95.44 289 LEU A N 1
ATOM 2219 C CA . LEU A 1 289 ? 5.158 0.294 3.590 1.00 95.44 289 LEU A CA 1
ATOM 2220 C C . LEU A 1 289 ? 3.766 -0.257 3.918 1.00 95.44 289 LEU A C 1
ATOM 2222 O O . LEU A 1 289 ? 3.122 -0.858 3.060 1.00 95.44 289 LEU A O 1
ATOM 2226 N N . GLY A 1 290 ? 3.287 -0.025 5.131 1.00 96.25 290 GLY A N 1
ATOM 2227 C CA . GLY A 1 290 ? 1.917 -0.317 5.530 1.00 96.25 290 GLY A CA 1
ATOM 2228 C C . GLY A 1 290 ? 1.317 0.799 6.373 1.00 96.25 290 GLY A C 1
ATOM 2229 O O . GLY A 1 290 ? 2.037 1.638 6.923 1.00 96.25 290 GLY A O 1
ATOM 2230 N N . VAL A 1 291 ? -0.009 0.787 6.460 1.00 97.69 291 VAL A N 1
ATOM 2231 C CA . VAL A 1 291 ? -0.802 1.636 7.354 1.00 97.69 291 VAL A CA 1
ATOM 2232 C C . VAL A 1 291 ? -1.554 0.767 8.347 1.00 97.69 291 VAL A C 1
ATOM 2234 O O . VAL A 1 291 ? -1.939 -0.356 8.009 1.00 97.69 291 VAL A O 1
ATOM 2237 N N . ALA A 1 292 ? -1.770 1.272 9.556 1.00 98.19 292 ALA A N 1
ATOM 2238 C CA . ALA A 1 292 ? -2.580 0.587 10.550 1.00 98.19 292 ALA A CA 1
ATOM 2239 C C . ALA A 1 292 ? -3.403 1.549 11.409 1.00 98.19 292 ALA A C 1
ATOM 2241 O O . ALA A 1 292 ? -2.956 2.654 11.716 1.00 98.19 292 ALA A O 1
ATOM 2242 N N . VAL A 1 293 ? -4.572 1.074 11.834 1.00 98.38 293 VAL A N 1
ATOM 2243 C CA . VAL A 1 293 ? -5.286 1.568 13.013 1.00 98.38 293 VAL A CA 1
ATOM 2244 C C . VAL A 1 293 ? -5.034 0.567 14.133 1.00 98.38 293 VAL A C 1
ATOM 2246 O O . VAL A 1 293 ? -5.129 -0.643 13.918 1.00 98.38 293 VAL A O 1
ATOM 2249 N N . VAL A 1 294 ? -4.646 1.056 15.305 1.00 97.75 294 VAL A N 1
ATOM 2250 C CA . VAL A 1 294 ? -4.234 0.227 16.440 1.00 97.75 294 VAL A CA 1
ATOM 2251 C C . VAL A 1 294 ? -4.963 0.673 17.696 1.00 97.75 294 VAL A C 1
ATOM 2253 O O . VAL A 1 294 ? -5.016 1.862 17.978 1.00 97.75 294 VAL A O 1
ATOM 2256 N N . ILE A 1 295 ? -5.478 -0.279 18.462 1.00 96.62 295 ILE A N 1
ATOM 2257 C CA . ILE A 1 295 ? -5.983 -0.092 19.820 1.00 96.62 295 ILE A CA 1
ATOM 2258 C C . ILE A 1 295 ? -5.089 -0.923 20.729 1.00 96.62 295 ILE A C 1
ATOM 2260 O O . ILE A 1 295 ? -4.952 -2.125 20.523 1.00 96.62 295 ILE A O 1
ATOM 2264 N N . GLU A 1 296 ? -4.481 -0.300 21.726 1.00 94.69 296 GLU A N 1
ATOM 2265 C CA . GLU A 1 296 ? -3.586 -0.973 22.665 1.00 94.69 296 GLU A CA 1
ATOM 2266 C C . GLU A 1 296 ? -3.962 -0.603 24.094 1.00 94.69 296 GLU A C 1
ATOM 2268 O O . GLU A 1 296 ? -4.195 0.572 24.382 1.00 94.69 296 GLU A O 1
ATOM 2273 N N . LYS A 1 297 ? -4.002 -1.590 24.994 1.00 92.81 297 LYS A N 1
ATOM 2274 C CA . LYS A 1 297 ? -4.120 -1.324 26.428 1.00 92.81 297 LYS A CA 1
ATOM 2275 C C . LYS A 1 297 ? -2.819 -0.707 26.935 1.00 92.81 297 LYS A C 1
ATOM 2277 O O . LYS A 1 297 ? -1.766 -1.334 26.866 1.00 92.81 297 LYS A O 1
ATOM 2282 N N . THR A 1 298 ? -2.906 0.491 27.492 1.00 90.56 298 THR A N 1
ATOM 2283 C CA . THR A 1 298 ? -1.757 1.246 28.014 1.00 90.56 298 THR A CA 1
ATOM 2284 C C . THR A 1 298 ? -1.808 1.443 29.526 1.00 90.56 298 THR A C 1
ATOM 2286 O O . THR A 1 298 ? -0.802 1.834 30.119 1.00 90.56 298 THR A O 1
ATOM 2289 N N . SER A 1 299 ? -2.932 1.125 30.177 1.00 89.00 299 SER A N 1
ATOM 2290 C CA . SER A 1 299 ? -3.027 1.162 31.637 1.00 89.00 299 SER A CA 1
ATOM 2291 C C . SER A 1 299 ? -2.158 0.088 32.312 1.00 89.00 299 SER A C 1
ATOM 2293 O O . SER A 1 299 ? -2.014 -1.021 31.780 1.00 89.00 299 SER A O 1
ATOM 2295 N N . PRO A 1 300 ? -1.589 0.373 33.498 1.00 84.00 300 PRO A N 1
ATOM 2296 C CA . PRO A 1 300 ? -0.845 -0.610 34.281 1.00 84.00 300 PRO A CA 1
ATOM 2297 C C . PRO A 1 300 ? -1.772 -1.655 34.928 1.00 84.00 300 PRO A C 1
ATOM 2299 O O . PRO A 1 300 ? -2.934 -1.374 35.208 1.00 84.00 300 PRO A O 1
ATOM 2302 N N . GLY A 1 301 ? -1.234 -2.845 35.215 1.00 83.12 301 GLY A N 1
ATOM 2303 C CA . GLY A 1 301 ? -1.941 -3.920 35.929 1.00 83.12 301 GLY A CA 1
ATOM 2304 C C . GLY A 1 301 ? -2.997 -4.655 35.098 1.00 83.12 301 GLY A C 1
ATOM 2305 O O . GLY A 1 301 ? -3.117 -4.443 33.889 1.00 83.12 301 GLY A O 1
ATOM 2306 N N . ASP A 1 302 ? -3.754 -5.537 35.749 1.00 81.50 302 ASP A N 1
ATOM 2307 C CA . ASP A 1 302 ? -4.812 -6.314 35.102 1.00 81.50 302 ASP A CA 1
ATOM 2308 C C . ASP A 1 302 ? -6.019 -5.440 34.754 1.00 81.50 302 ASP A C 1
ATOM 2310 O O . ASP A 1 302 ? -6.386 -4.515 35.482 1.00 81.50 302 ASP A O 1
ATOM 2314 N N . LEU A 1 303 ? -6.659 -5.737 33.622 1.00 82.56 303 LEU A N 1
ATOM 2315 C CA . LEU A 1 303 ? -7.835 -4.995 33.189 1.00 82.56 303 LEU A CA 1
ATOM 2316 C C . LEU A 1 303 ? -9.055 -5.400 34.020 1.00 82.56 303 LEU A C 1
ATOM 2318 O O . LEU A 1 303 ? -9.547 -6.520 33.904 1.00 82.56 303 LEU A O 1
ATOM 2322 N N . GLN A 1 304 ? -9.592 -4.465 34.797 1.00 79.62 304 GLN A N 1
ATOM 2323 C CA . GLN A 1 304 ? -10.875 -4.655 35.468 1.00 79.62 304 GLN A CA 1
ATOM 2324 C C . GLN A 1 304 ? -12.009 -4.166 34.572 1.00 79.62 304 GLN A C 1
ATOM 2326 O O . GLN A 1 304 ? -12.018 -3.004 34.166 1.00 79.62 304 GLN A O 1
ATOM 2331 N N . LEU A 1 305 ? -12.965 -5.042 34.260 1.00 76.88 305 LEU A N 1
ATOM 2332 C CA . LEU A 1 305 ? -14.132 -4.680 33.457 1.00 76.88 305 LEU A CA 1
ATOM 2333 C C . LEU A 1 305 ? -15.163 -3.890 34.285 1.00 76.88 305 LEU A C 1
ATOM 2335 O O . LEU A 1 305 ? -15.325 -4.156 35.479 1.00 76.88 305 LEU A O 1
ATOM 2339 N N . PRO A 1 306 ? -15.901 -2.944 33.674 1.00 73.06 306 PRO A N 1
ATOM 2340 C CA . PRO A 1 306 ? -16.988 -2.238 34.345 1.00 73.06 306 PRO A CA 1
ATOM 2341 C C . PRO A 1 306 ? -18.066 -3.200 34.876 1.00 73.06 306 PRO A C 1
ATOM 2343 O O . PRO A 1 306 ? -18.467 -4.142 34.195 1.00 73.06 306 PRO A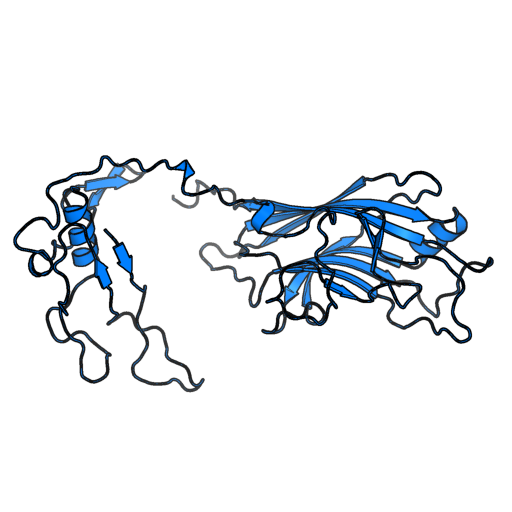 O 1
ATOM 2346 N N . SER A 1 307 ? -18.585 -2.940 36.081 1.00 61.62 307 SER A N 1
ATOM 2347 C CA . SER A 1 307 ? -19.708 -3.695 36.657 1.00 61.62 307 SER A CA 1
ATOM 2348 C C . SER A 1 307 ? -20.983 -3.568 35.799 1.00 61.62 307 SER A C 1
ATOM 2350 O O . SER A 1 307 ? -21.406 -2.444 35.529 1.00 61.62 307 SER A O 1
ATOM 2352 N N . GLY A 1 308 ? -21.597 -4.696 35.390 1.00 58.00 308 GLY A N 1
ATOM 2353 C CA . GLY A 1 308 ? -22.804 -4.723 34.528 1.00 58.00 308 GLY A CA 1
ATOM 2354 C C . GLY A 1 308 ? -22.769 -5.634 33.278 1.00 58.00 308 GLY A C 1
ATOM 2355 O O . GLY A 1 308 ? -23.599 -5.468 32.391 1.00 58.00 308 GLY A O 1
ATOM 2356 N N . SER A 1 309 ? -21.828 -6.582 33.210 1.00 57.84 309 SER A N 1
ATOM 2357 C CA . SER A 1 309 ? -21.803 -7.805 32.368 1.00 57.84 309 SER A CA 1
ATOM 2358 C C . SER A 1 309 ? -21.689 -7.726 30.838 1.00 57.84 309 SER A C 1
ATOM 2360 O O . SER A 1 309 ? -21.591 -8.781 30.228 1.00 57.84 309 SER A O 1
ATOM 2362 N N . SER A 1 310 ? -21.647 -6.568 30.174 1.00 70.44 310 SER A N 1
ATOM 2363 C CA . SER A 1 310 ? -21.429 -6.534 28.707 1.00 70.44 310 SER A CA 1
ATOM 2364 C C . SER A 1 310 ? -20.939 -5.165 28.202 1.00 70.44 310 SER A C 1
ATOM 2366 O O . SER A 1 310 ? -21.641 -4.523 27.419 1.00 70.44 310 SER A O 1
ATOM 2368 N N . PRO A 1 311 ? -19.769 -4.662 28.647 1.00 79.50 311 PRO A N 1
ATOM 2369 C CA . PRO A 1 311 ? -19.307 -3.327 28.269 1.00 79.50 311 PRO A CA 1
ATOM 2370 C C . PRO A 1 311 ? -19.083 -3.257 26.758 1.00 79.50 311 PRO A C 1
ATOM 2372 O O . PRO A 1 311 ? -18.183 -3.905 26.253 1.00 79.50 311 PRO A O 1
ATOM 2375 N N . LEU A 1 312 ? -19.870 -2.487 26.011 1.00 89.31 312 LEU A N 1
ATOM 2376 C CA . LEU A 1 312 ? -19.564 -2.216 24.604 1.00 89.31 312 LEU A CA 1
ATOM 2377 C C . LEU A 1 312 ? -18.717 -0.947 24.559 1.00 89.31 312 LEU A C 1
ATOM 2379 O O . LEU A 1 312 ? -19.163 0.090 25.043 1.00 89.31 312 LEU A O 1
ATOM 2383 N N . ALA A 1 313 ? -17.508 -1.031 24.008 1.00 92.75 313 ALA A N 1
ATOM 2384 C CA . ALA A 1 313 ? -16.638 0.113 23.745 1.00 92.75 313 ALA A CA 1
ATOM 2385 C C . ALA A 1 313 ? -15.698 -0.201 22.584 1.00 92.75 313 ALA A C 1
ATOM 2387 O O . ALA A 1 313 ? -14.783 -1.016 22.712 1.00 92.75 313 ALA A O 1
ATOM 2388 N N . ARG A 1 314 ? -15.918 0.447 21.442 1.00 94.12 314 ARG A N 1
ATOM 2389 C CA . ARG A 1 314 ? -15.185 0.166 20.205 1.00 94.12 314 ARG A CA 1
ATOM 2390 C C . ARG A 1 314 ? -15.044 1.404 19.333 1.00 94.12 314 ARG A C 1
ATOM 2392 O O . ARG A 1 314 ? -15.833 2.339 19.430 1.00 94.12 314 ARG A O 1
ATOM 2399 N N . LEU A 1 315 ? -14.066 1.371 18.443 1.00 96.62 315 LEU A N 1
ATOM 2400 C CA . LEU A 1 315 ? -13.986 2.252 17.292 1.00 96.62 315 LEU A CA 1
ATOM 2401 C C . LEU A 1 315 ? -14.848 1.705 16.163 1.00 96.62 315 LEU A C 1
ATOM 2403 O O . LEU A 1 315 ? -14.808 0.512 15.887 1.00 96.62 315 LEU A O 1
ATOM 2407 N N . SER A 1 316 ? -15.565 2.588 15.487 1.00 96.00 316 SER A N 1
ATOM 2408 C CA . SER A 1 316 ? -16.255 2.344 14.224 1.00 96.00 316 SER A CA 1
ATOM 2409 C C . SER A 1 316 ? -15.519 3.117 13.147 1.00 96.00 316 SER A C 1
ATOM 2411 O O . SER A 1 316 ? -15.417 4.336 13.247 1.00 96.00 316 SER A O 1
ATOM 2413 N N . ILE A 1 317 ? -14.955 2.437 12.157 1.00 97.31 317 ILE A N 1
ATOM 2414 C CA . ILE A 1 317 ? -14.177 3.040 11.077 1.00 97.31 317 ILE A CA 1
ATOM 2415 C C . ILE A 1 317 ? -15.013 2.945 9.806 1.00 97.31 317 ILE A C 1
ATOM 2417 O O . ILE A 1 317 ? -15.233 1.851 9.285 1.00 97.31 317 ILE A O 1
ATOM 2421 N N . GLU A 1 318 ? -15.474 4.096 9.326 1.00 95.81 318 GLU A N 1
ATOM 2422 C CA . GLU A 1 318 ? -16.269 4.201 8.100 1.00 95.81 318 GLU A CA 1
ATOM 2423 C C . GLU A 1 318 ? -15.367 4.095 6.873 1.00 95.81 318 GLU A C 1
ATOM 2425 O O . GLU A 1 318 ? -15.652 3.339 5.949 1.00 95.81 318 GLU A O 1
ATOM 2430 N N . CYS A 1 319 ? -14.240 4.816 6.866 1.00 95.00 319 CYS A N 1
ATOM 2431 C CA . CYS A 1 319 ? -13.286 4.702 5.773 1.00 95.00 319 CYS A CA 1
ATOM 2432 C C . CYS A 1 319 ? -11.843 5.052 6.153 1.00 95.00 319 CYS A C 1
ATOM 2434 O O . CYS A 1 319 ? -11.573 5.782 7.111 1.00 95.00 319 CYS A O 1
ATOM 2436 N N . VAL A 1 320 ? -10.904 4.535 5.358 1.00 95.69 320 VAL A N 1
ATOM 2437 C CA . VAL A 1 320 ? -9.470 4.838 5.421 1.00 95.69 320 VAL A CA 1
ATOM 2438 C C . VAL A 1 320 ? -9.012 5.349 4.063 1.00 95.69 320 VAL A C 1
ATOM 2440 O O . VAL A 1 320 ? -9.064 4.633 3.070 1.00 95.69 320 VAL A O 1
ATOM 2443 N N . GLN A 1 321 ? -8.485 6.562 4.015 1.00 93.88 321 GLN A N 1
ATOM 2444 C CA . GLN A 1 321 ? -7.950 7.172 2.807 1.00 93.88 321 GLN A CA 1
ATOM 2445 C C . GLN A 1 321 ? -6.448 7.394 2.941 1.00 93.88 321 GLN A C 1
ATOM 2447 O O . GLN A 1 321 ? -5.959 7.852 3.973 1.00 93.88 321 GLN A O 1
ATOM 2452 N N . LEU A 1 322 ? -5.708 7.123 1.868 1.00 93.44 322 LEU A N 1
ATOM 2453 C CA . LEU A 1 322 ? -4.286 7.422 1.793 1.00 93.44 322 LEU A CA 1
ATOM 2454 C C . LEU A 1 322 ? -4.017 8.315 0.589 1.00 93.44 322 LEU A C 1
ATOM 2456 O O . LEU A 1 322 ? -4.185 7.905 -0.556 1.00 93.44 322 LEU A O 1
ATOM 2460 N N . LYS A 1 323 ? -3.576 9.542 0.853 1.00 91.25 323 LYS A N 1
ATOM 2461 C CA . LYS A 1 323 ? -3.214 10.503 -0.184 1.00 91.25 323 LYS A CA 1
ATOM 2462 C C . LYS A 1 323 ? -1.698 10.602 -0.294 1.00 91.25 323 LYS A C 1
ATOM 2464 O O . LYS A 1 323 ? -1.017 10.883 0.691 1.00 91.25 323 LYS A O 1
ATOM 2469 N N . PHE A 1 324 ? -1.176 10.421 -1.504 1.00 89.19 324 PHE A N 1
ATOM 2470 C CA . PHE A 1 324 ? 0.204 10.760 -1.841 1.00 89.19 324 PHE A CA 1
ATOM 2471 C C . PHE A 1 324 ? 0.260 12.203 -2.349 1.00 89.19 324 PHE A C 1
ATOM 2473 O O . PHE A 1 324 ? -0.422 12.552 -3.310 1.00 89.19 324 PHE A O 1
ATOM 2480 N N . ILE A 1 325 ? 1.054 13.047 -1.693 1.00 85.56 325 ILE A N 1
ATOM 2481 C CA . ILE A 1 325 ? 1.165 14.486 -1.994 1.00 85.56 325 ILE A CA 1
ATOM 2482 C C . ILE A 1 325 ? 2.370 14.766 -2.917 1.00 85.56 325 ILE A C 1
ATOM 2484 O O . ILE A 1 325 ? 2.549 15.876 -3.410 1.00 85.56 325 ILE A O 1
ATOM 2488 N N . GLY A 1 326 ? 3.164 13.743 -3.253 1.00 73.94 326 GLY A N 1
ATOM 2489 C CA . GLY A 1 326 ? 4.379 13.922 -4.044 1.00 73.94 326 GLY A CA 1
ATOM 2490 C C . GLY A 1 326 ? 5.468 14.654 -3.265 1.00 73.94 326 GLY A C 1
ATOM 2491 O O . GLY A 1 326 ? 5.325 14.971 -2.085 1.00 73.94 326 GLY A O 1
ATOM 2492 N N . LYS A 1 327 ? 6.596 14.889 -3.930 1.00 66.19 327 LYS A N 1
ATOM 2493 C CA . LYS A 1 327 ? 7.631 15.804 -3.451 1.00 66.19 327 LYS A CA 1
ATOM 2494 C C . LYS A 1 327 ? 7.379 17.145 -4.126 1.00 66.19 327 LYS A C 1
ATOM 2496 O O . LYS A 1 327 ? 7.325 17.182 -5.357 1.00 66.19 327 LYS A O 1
ATOM 2501 N N . GLU A 1 328 ? 7.252 18.228 -3.360 1.00 60.06 328 GLU A N 1
ATOM 2502 C CA . GLU A 1 328 ? 7.269 19.557 -3.968 1.00 60.06 328 GLU A CA 1
ATOM 2503 C C . GLU A 1 328 ? 8.572 19.716 -4.751 1.00 60.06 328 GLU A C 1
ATOM 2505 O O . GLU A 1 328 ? 9.681 19.481 -4.252 1.00 60.06 328 GLU A O 1
ATOM 2510 N N . ARG A 1 329 ? 8.432 20.049 -6.032 1.00 52.41 329 ARG A N 1
ATOM 2511 C CA . ARG A 1 329 ? 9.576 20.252 -6.903 1.00 52.41 329 ARG A CA 1
ATOM 2512 C C . ARG A 1 329 ? 10.313 21.493 -6.417 1.00 52.41 329 ARG A C 1
ATOM 2514 O O . ARG A 1 329 ? 9.868 22.612 -6.640 1.00 52.41 329 ARG A O 1
ATOM 2521 N N . ASN A 1 330 ? 11.476 21.298 -5.808 1.00 56.03 330 ASN A N 1
ATOM 2522 C CA . ASN A 1 330 ? 12.361 22.411 -5.507 1.00 56.03 330 ASN A CA 1
ATOM 2523 C C . ASN A 1 330 ? 12.981 22.925 -6.817 1.00 56.03 330 ASN A C 1
ATOM 2525 O O . ASN A 1 330 ? 13.923 22.333 -7.345 1.00 56.03 330 ASN A O 1
ATOM 2529 N N . GLU A 1 331 ? 12.448 24.029 -7.341 1.00 57.88 331 GLU A N 1
ATOM 2530 C CA . GLU A 1 331 ? 12.934 24.660 -8.576 1.00 57.88 331 GLU A CA 1
ATOM 2531 C C . GLU A 1 331 ? 14.369 25.207 -8.466 1.00 57.88 331 GLU A C 1
ATOM 2533 O O . GLU A 1 331 ? 14.991 25.516 -9.481 1.00 57.88 331 GLU A O 1
ATOM 2538 N N . LYS A 1 332 ? 14.930 25.288 -7.251 1.00 55.53 332 LYS A N 1
ATOM 2539 C CA . LYS A 1 332 ? 16.288 25.789 -6.997 1.00 55.53 332 LYS A CA 1
ATOM 2540 C C . LYS A 1 332 ? 17.379 24.713 -7.044 1.00 55.53 332 LYS A C 1
ATOM 2542 O O . LYS A 1 332 ? 18.543 25.076 -6.998 1.00 55.53 332 LYS A O 1
ATOM 2547 N N . VAL A 1 333 ? 17.042 23.419 -7.133 1.00 51.91 333 VAL A N 1
ATOM 2548 C CA . VAL A 1 333 ? 18.042 22.319 -7.186 1.00 51.91 333 VAL A CA 1
ATOM 2549 C C . VAL A 1 333 ? 18.667 22.168 -8.584 1.00 51.91 333 VAL A C 1
ATOM 2551 O O . VAL A 1 333 ? 19.675 21.495 -8.747 1.00 51.91 333 VAL A O 1
ATOM 2554 N N . THR A 1 334 ? 18.093 22.821 -9.595 1.00 41.78 334 THR A N 1
ATOM 2555 C CA . THR A 1 334 ? 18.625 22.909 -10.967 1.00 41.78 334 THR A CA 1
ATOM 2556 C C . THR A 1 334 ? 19.410 24.202 -11.234 1.00 41.78 334 THR A C 1
ATOM 2558 O O . THR A 1 334 ? 19.461 24.645 -12.373 1.00 41.78 334 THR A O 1
ATOM 2561 N N . LYS A 1 335 ? 19.984 24.839 -10.208 1.00 33.91 335 LYS A N 1
ATOM 2562 C CA . LYS A 1 335 ? 20.947 25.938 -10.375 1.00 33.91 335 LYS A CA 1
ATOM 2563 C C . LYS A 1 335 ? 22.302 25.540 -9.822 1.00 33.91 335 LYS A C 1
ATOM 2565 O O . LYS A 1 335 ? 22.314 24.893 -8.753 1.00 33.91 335 LYS A O 1
#

Secondary structure (DSSP, 8-state):
-EEEE-S-EE-SSPPTTSS--EETT---EEEESTTBPSS----EE-TTSSSEEESPPPHHHHHHHHHHHTT--TT-EEE-TTS-EEES-SS---GGGB-SS-S-S-PPP----GGGS----GGGSSS-TTS-S-PPPEETTS-SSS-S-EEESBGGGSSEEEEEETTEEEEEEE-SPPPTT----SS-EEEEEEEPSSPPSEEEEEEEEEEEEESSHHHHHHHHHHEEEEEEEEEESSTT--TTSEEEEEEEEE-PPEESSS---EEEEEEEEE--SSTTPPP--TT-EEEEEEEEE-SSSS-PPPSSS--EEEEEEEEEEEEEEE----TTTT-